Protein 7MQ5 (pdb70)

Organism: Pseudomonas aeruginosa (strain UCBPP-PA14) (NCBI:txid208963)

Secondary structure (DSSP, 8-state):
------EEEEEPPSS-S--HHHHHHHHHHHHH--EEEEEEE-SSS--HHHHHHHHHHHHHTT--EEEEEE-BSBHHHHHHHHHHHHT-SEEE-----S-TTSTTPPPHHHHHHHHH-SS-B-----S-STT-EEEEEE-TT--SHHHHHHHHHHHHHHHHHHHHTT-EEEEEEEE----HHHHHHHHHHHHHHHHHHHT--TTTEEEEES-HHHHHHHHHHHHT-SEEEEE--SS--GGG--S-HHHHHHHTT--SEEEEE--HHHHHHHHHHHT-

Radius of gyration: 19.01 Å; Cα contacts (8 Å, |Δi|>4): 536; chains: 1; bounding box: 52×40×49 Å

Sequence (276 aa):
NAQAIRSSILLVVIEPDQLEEGLALKKRAQLIAGVTQQSSHLHLLVCEKRRDHSAALNNDLAQELREEGYSVSTNQAWKDSLHQTIIAEQQAEGCGLIIKQHFPDNPLKKAIILTPDDWKLLRRFAPCPVLTKTARPWTGGKILAAVDVGNNDGEEHRSSLHAGIIISSHAYYDDIAGLAKATLHVISAHPSPLSETIEARYREACCRTFQAEYGFSDEEQLHIEEGPADVVLLIPRRTAQKLDAVVTVIIGTVARTGLSGALIGNTAEVVLDTLESDVLVLKPDDDIIAHLEELASK

B-factor: mean 21.7, std 12.25, range [7.87, 102.19]

Foldseek 3Di:
DLLPFQEEEQEAEDDDPDRVSVVVVCLVCVPSLRAYEYEYADDPDDCPVVQVVVQVVVVVVPHHYHYDYYYDDDDLLGSQLVCLVVVGQEYEDEADDPDPVQLQAGDPSVVVNLLQRLHKYKFQAPDQLAAAEEEEEAALQDCDPQRVVQSVSRVVVRVVSCVSRVYYYAYEHEAEDDVNVVVVVVSVVSVVVVCVVSVHDPVRYHYYYHDLLPRVQVVCVVRVGQEYEYEADSDADPPSNGRDDSNNSNSSRHSHMYIYHYTPVSSVVSSVVSVD

Structure (mmCIF, N/CA/C/O backbone):
data_7MQ5
#
_entry.id   7MQ5
#
_cell.length_a   43.069
_cell.length_b   67.866
_cell.length_c   48.527
_cell.angle_alpha   90.000
_cell.angle_beta   110.890
_cell.angle_gamma   90.000
#
_symmetry.space_group_name_H-M   'P 1 21 1'
#
loop_
_entity.id
_entity.type
_entity.pdbx_description
1 polymer 'Universal stress protein'
2 non-polymer 'CHLORIDE ION'
3 water water
#
loop_
_atom_site.group_PDB
_atom_site.id
_atom_site.type_symbol
_atom_site.label_atom_id
_atom_site.label_alt_id
_atom_site.label_comp_id
_atom_site.label_asym_id
_atom_site.label_entity_id
_atom_site.label_seq_id
_atom_site.pdbx_PDB_ins_code
_atom_site.Cartn_x
_atom_site.Cartn_y
_atom_site.Cartn_z
_atom_site.occupancy
_atom_site.B_iso_or_equiv
_atom_site.auth_seq_id
_atom_site.auth_comp_id
_atom_site.auth_asym_id
_atom_site.auth_atom_id
_atom_site.pdbx_PDB_model_num
ATOM 1 N N . ASN A 1 2 ? 16.220 6.695 47.944 1.00 37.56 -1 ASN A N 1
ATOM 2 C CA . ASN A 1 2 ? 17.004 7.620 47.057 1.00 32.79 -1 ASN A CA 1
ATOM 3 C C . ASN A 1 2 ? 17.453 6.848 45.806 1.00 27.53 -1 ASN A C 1
ATOM 4 O O . ASN A 1 2 ? 18.650 6.859 45.482 1.00 27.38 -1 ASN A O 1
ATOM 9 N N . ALA A 1 3 ? 16.490 6.269 45.088 1.00 23.57 0 ALA A N 1
ATOM 10 C CA . ALA A 1 3 ? 16.784 5.429 43.905 1.00 20.85 0 ALA A CA 1
ATOM 11 C C . ALA A 1 3 ? 17.495 6.204 42.795 1.00 19.35 0 ALA A C 1
ATOM 12 O O . ALA A 1 3 ? 18.364 5.650 42.130 1.00 20.80 0 ALA A O 1
ATOM 30 N N . GLN A 1 5 ? 19.401 9.009 43.143 1.00 20.80 2 GLN A N 1
ATOM 31 C CA . GLN A 1 5 ? 20.737 9.401 43.571 1.00 21.90 2 GLN A CA 1
ATOM 32 C C . GLN A 1 5 ? 21.702 8.216 43.405 1.00 20.59 2 GLN A C 1
ATOM 33 O O . GLN A 1 5 ? 22.896 8.455 43.125 1.00 23.92 2 GLN A O 1
ATOM 39 N N . ALA A 1 6 ? 21.192 6.988 43.524 1.00 18.87 3 ALA A N 1
ATOM 40 C CA . ALA A 1 6 ? 22.032 5.772 43.435 1.00 19.61 3 ALA A CA 1
ATOM 41 C C . ALA A 1 6 ? 22.417 5.461 41.981 1.00 18.57 3 ALA A C 1
ATOM 42 O O . ALA A 1 6 ? 23.296 4.600 41.784 1.00 20.07 3 ALA A O 1
ATOM 44 N N . ILE A 1 7 ? 21.787 6.114 40.997 1.00 15.64 4 ILE A N 1
ATOM 45 C CA . ILE A 1 7 ? 22.138 5.854 39.568 1.00 15.16 4 ILE A CA 1
ATOM 46 C C . ILE A 1 7 ? 23.380 6.683 39.252 1.00 15.22 4 ILE A C 1
ATOM 47 O O . ILE A 1 7 ? 23.278 7.924 39.236 1.00 17.74 4 ILE A O 1
ATOM 52 N N . ARG A 1 8 ? 24.503 6.015 39.018 1.00 15.00 5 ARG A N 1
ATOM 53 C CA . ARG A 1 8 ? 25.769 6.769 38.848 1.00 15.41 5 ARG A CA 1
ATOM 54 C C . ARG A 1 8 ? 26.094 7.060 37.380 1.00 13.57 5 ARG A C 1
ATOM 55 O O . ARG A 1 8 ? 26.991 7.864 37.162 1.00 13.81 5 ARG A O 1
ATOM 63 N N A SER A 1 9 ? 25.417 6.417 36.428 0.60 12.04 6 SER A N 1
ATOM 64 N N B SER A 1 9 ? 25.403 6.419 36.427 0.40 11.71 6 SER A N 1
ATOM 65 C CA A SER A 1 9 ? 25.611 6.826 35.017 0.60 11.82 6 SER A CA 1
ATOM 66 C CA B SER A 1 9 ? 25.626 6.710 34.987 0.40 11.18 6 SER A CA 1
ATOM 67 C C A SER A 1 9 ? 24.293 6.646 34.271 0.60 10.71 6 SER A C 1
ATOM 68 C C B SER A 1 9 ? 24.306 6.594 34.222 0.40 10.41 6 SER A C 1
ATOM 69 O O A SER A 1 9 ? 23.530 5.691 34.551 0.60 11.41 6 SER A O 1
ATOM 70 O O B SER A 1 9 ? 23.592 5.579 34.380 0.40 10.90 6 SER A O 1
ATOM 75 N N . ILE A 1 10 ? 24.037 7.594 33.386 1.00 9.56 7 ILE A N 1
ATOM 76 C CA . ILE A 1 10 ? 22.804 7.639 32.575 1.00 9.85 7 ILE A CA 1
ATOM 77 C C . ILE A 1 10 ? 23.175 7.590 31.104 1.00 9.73 7 ILE A C 1
ATOM 78 O O . ILE A 1 10 ? 24.041 8.382 30.665 1.00 10.51 7 ILE A O 1
ATOM 83 N N A LEU A 1 11 ? 22.567 6.656 30.384 0.70 8.64 8 LEU A N 1
ATOM 84 N N B LEU A 1 11 ? 22.529 6.691 30.360 0.30 9.22 8 LEU A N 1
ATOM 85 C CA A LEU A 1 11 ? 22.713 6.614 28.913 0.70 8.69 8 LEU A CA 1
ATOM 86 C CA B LEU A 1 11 ? 22.738 6.609 28.893 0.30 9.17 8 LEU A CA 1
ATOM 87 C C A LEU A 1 11 ? 21.677 7.567 28.309 0.70 8.33 8 LEU A C 1
ATOM 88 C C B LEU A 1 11 ? 21.690 7.493 28.213 0.30 8.55 8 LEU A C 1
ATOM 89 O O A LEU A 1 11 ? 20.464 7.389 28.563 0.70 8.96 8 LEU A O 1
ATOM 90 O O B LEU A 1 11 ? 20.483 7.172 28.289 0.30 8.73 8 LEU A O 1
ATOM 99 N N . VAL A 1 12 ? 22.149 8.557 27.557 1.00 8.42 9 VAL A N 1
ATOM 100 C CA . VAL A 1 12 ? 21.269 9.559 26.913 1.00 8.54 9 VAL A CA 1
ATOM 101 C C . VAL A 1 12 ? 21.284 9.298 25.413 1.00 8.76 9 VAL A C 1
ATOM 102 O O . VAL A 1 12 ? 22.351 9.433 24.788 1.00 9.66 9 VAL A O 1
ATOM 106 N N . VAL A 1 13 ? 20.145 8.907 24.861 1.00 8.82 10 VAL A N 1
ATOM 107 C CA . VAL A 1 13 ? 20.050 8.683 23.397 1.00 9.51 10 VAL A CA 1
ATOM 108 C C . VAL A 1 13 ? 19.854 10.044 22.730 1.00 10.59 10 VAL A C 1
ATOM 109 O O . VAL A 1 13 ? 18.840 10.706 22.990 1.00 13.07 10 VAL A O 1
ATOM 113 N N . ILE A 1 14 ? 20.816 10.422 21.899 1.00 10.96 11 ILE A N 1
ATOM 114 C CA . ILE A 1 14 ? 20.839 11.729 21.187 1.00 12.61 11 ILE A CA 1
ATOM 115 C C . ILE A 1 14 ? 20.395 11.513 19.742 1.00 13.46 11 ILE A C 1
ATOM 116 O O . ILE A 1 14 ? 21.000 10.687 19.052 1.00 13.95 11 ILE A O 1
ATOM 121 N N . GLU A 1 15 ? 19.381 12.253 19.304 1.00 16.13 12 GLU A N 1
ATOM 122 C CA . GLU A 1 15 ? 18.919 12.202 17.896 1.00 16.81 12 GLU A CA 1
ATOM 123 C C . GLU A 1 15 ? 19.683 13.247 17.097 1.00 18.30 12 GLU A C 1
ATOM 124 O O . GLU A 1 15 ? 19.895 14.367 17.561 1.00 18.65 12 GLU A O 1
ATOM 130 N N . PRO A 1 16 ? 20.147 12.915 15.879 1.00 17.02 13 PRO A N 1
ATOM 131 C CA . PRO A 1 16 ? 20.821 13.920 15.053 1.00 20.29 13 PRO A CA 1
ATOM 132 C C . PRO A 1 16 ? 19.945 14.908 14.256 1.00 21.34 13 PRO A C 1
ATOM 133 O O . PRO A 1 16 ? 20.439 16.003 13.948 1.00 24.10 13 PRO A O 1
ATOM 137 N N . ASP A 1 17 ? 18.675 14.572 13.983 1.00 19.28 14 ASP A N 1
ATOM 138 C CA . ASP A 1 17 ? 17.895 15.384 13.001 1.00 22.05 14 ASP A CA 1
ATOM 139 C C . ASP A 1 17 ? 16.546 15.892 13.537 1.00 22.86 14 ASP A C 1
ATOM 140 O O . ASP A 1 17 ? 15.781 16.452 12.739 1.00 26.90 14 ASP A O 1
ATOM 145 N N . GLN A 1 18 ? 16.261 15.749 14.827 1.00 20.31 15 GLN A N 1
ATOM 146 C CA . GLN A 1 18 ? 14.959 16.222 15.373 1.00 18.21 15 GLN A CA 1
ATOM 147 C C . GLN A 1 18 ? 15.123 17.659 15.896 1.00 19.88 15 GLN A C 1
ATOM 148 O O . GLN A 1 18 ? 16.260 18.068 16.171 1.00 24.52 15 GLN A O 1
ATOM 154 N N . LEU A 1 19 ? 14.019 18.390 16.066 1.00 19.15 16 LEU A N 1
ATOM 155 C CA . LEU A 1 19 ? 14.089 19.800 16.544 1.00 20.83 16 LEU A CA 1
ATOM 156 C C . LEU A 1 19 ? 13.926 19.909 18.058 1.00 23.60 16 LEU A C 1
ATOM 157 O O . LEU A 1 19 ? 13.980 21.046 18.582 1.00 31.07 16 LEU A O 1
ATOM 162 N N A GLU A 1 20 ? 13.651 18.784 18.718 0.50 20.61 17 GLU A N 1
ATOM 163 N N B GLU A 1 20 ? 13.693 18.784 18.732 0.50 23.11 17 GLU A N 1
ATOM 164 C CA A GLU A 1 20 ? 13.600 18.759 20.198 0.50 20.79 17 GLU A CA 1
ATOM 165 C CA B GLU A 1 20 ? 13.587 18.780 20.210 0.50 24.53 17 GLU A CA 1
ATOM 166 C C A GLU A 1 20 ? 14.751 17.881 20.687 0.50 19.38 17 GLU A C 1
ATOM 167 C C B GLU A 1 20 ? 14.642 17.815 20.750 0.50 22.74 17 GLU A C 1
ATOM 168 O O A GLU A 1 20 ? 15.237 17.031 19.905 0.50 19.50 17 GLU A O 1
ATOM 169 O O B GLU A 1 20 ? 14.929 16.795 20.075 0.50 24.18 17 GLU A O 1
ATOM 180 N N . GLY A 1 21 ? 15.217 18.161 21.898 1.00 18.43 18 GLY A N 1
ATOM 181 C CA . GLY A 1 21 ? 16.270 17.366 22.543 1.00 15.50 18 GLY A CA 1
ATOM 182 C C . GLY A 1 21 ? 15.865 17.104 23.971 1.00 14.08 18 GLY A C 1
ATOM 183 O O . GLY A 1 21 ? 16.629 17.453 24.873 1.00 14.02 18 GLY A O 1
ATOM 184 N N . LEU A 1 22 ? 14.705 16.482 24.170 1.00 12.80 19 LEU A N 1
ATOM 185 C CA . LEU A 1 22 ? 14.230 16.341 25.569 1.00 13.32 19 LEU A CA 1
ATOM 186 C C . LEU A 1 22 ? 15.049 15.293 26.319 1.00 11.42 19 LEU A C 1
ATOM 187 O O . LEU A 1 22 ? 15.097 15.403 27.545 1.00 12.07 19 LEU A O 1
ATOM 192 N N . ALA A 1 23 ? 15.619 14.286 25.647 1.00 11.01 20 ALA A N 1
ATOM 193 C CA . ALA A 1 23 ? 16.394 13.281 26.425 1.00 10.52 20 ALA A CA 1
ATOM 194 C C . ALA A 1 23 ? 17.530 13.975 27.184 1.00 10.53 20 ALA A C 1
ATOM 195 O O . ALA A 1 23 ? 17.699 13.746 28.395 1.00 10.62 20 ALA A O 1
ATOM 197 N N . LEU A 1 24 ? 18.276 14.830 26.496 1.00 11.16 21 LEU A N 1
ATOM 198 C CA . LEU A 1 24 ? 19.398 15.521 27.177 1.00 11.23 21 LEU A CA 1
ATOM 199 C C . LEU A 1 24 ? 18.868 16.524 28.208 1.00 11.04 21 LEU A C 1
ATOM 200 O O . LEU A 1 24 ? 19.511 16.697 29.243 1.00 11.94 21 LEU A O 1
ATOM 205 N N A LYS A 1 25 ? 17.738 17.183 27.934 0.60 11.54 22 LYS A N 1
ATOM 206 N N B LYS A 1 25 ? 17.722 17.158 27.923 0.40 11.55 22 LYS A N 1
ATOM 207 C CA A LYS A 1 25 ? 17.206 18.139 28.949 0.60 12.58 22 LYS A CA 1
ATOM 208 C CA B LYS A 1 25 ? 17.130 18.132 28.884 0.40 12.61 22 LYS A CA 1
ATOM 209 C C A LYS A 1 25 ? 16.871 17.383 30.243 0.60 11.32 22 LYS A C 1
ATOM 210 C C B LYS A 1 25 ? 16.825 17.416 30.207 0.40 11.58 22 LYS A C 1
ATOM 211 O O A LYS A 1 25 ? 17.233 17.868 31.336 0.60 12.09 22 LYS A O 1
ATOM 212 O O B LYS A 1 25 ? 17.161 17.966 31.273 0.40 12.79 22 LYS A O 1
ATOM 223 N N . ARG A 1 26 ? 16.181 16.247 30.147 1.00 10.99 23 ARG A N 1
ATOM 224 C CA . ARG A 1 26 ? 15.866 15.516 31.401 1.00 11.33 23 ARG A CA 1
ATOM 225 C C . ARG A 1 26 ? 17.173 15.053 32.065 1.00 10.57 23 ARG A C 1
ATOM 226 O O . ARG A 1 26 ? 17.268 15.114 33.299 1.00 11.27 23 ARG A O 1
ATOM 234 N N . ALA A 1 27 ? 18.143 14.587 31.267 1.00 10.27 24 ALA A N 1
ATOM 235 C CA . ALA A 1 27 ? 19.420 14.099 31.838 1.00 10.65 24 ALA A CA 1
ATOM 236 C C . ALA A 1 27 ? 20.130 15.230 32.591 1.00 11.14 24 ALA A C 1
ATOM 237 O O . ALA A 1 27 ? 20.677 14.980 33.680 1.00 12.53 24 ALA A O 1
ATOM 239 N N . GLN A 1 28 ? 20.122 16.441 32.021 1.00 11.35 25 GLN A N 1
ATOM 240 C CA . GLN A 1 28 ? 20.780 17.598 32.690 1.00 13.16 25 GLN A CA 1
ATOM 241 C C . GLN A 1 28 ? 20.058 17.923 34.002 1.00 12.99 25 GLN A C 1
ATOM 242 O O . GLN A 1 28 ? 20.721 18.259 34.989 1.00 14.17 25 GLN A O 1
ATOM 248 N N . LEU A 1 29 ? 18.732 17.834 34.009 1.00 12.62 26 LEU A N 1
ATOM 249 C CA . LEU A 1 29 ? 17.999 18.161 35.255 1.00 13.75 26 LEU A CA 1
ATOM 250 C C . LEU A 1 29 ? 18.369 17.143 36.333 1.00 12.88 26 LEU A C 1
ATOM 251 O O . LEU A 1 29 ? 18.719 17.545 37.453 1.00 14.50 26 LEU A O 1
ATOM 256 N N . ILE A 1 30 ? 18.315 15.860 35.981 1.00 11.79 27 ILE A N 1
ATOM 257 C CA . ILE A 1 30 ? 18.607 14.787 36.966 1.00 12.54 27 ILE A CA 1
ATOM 258 C C . ILE A 1 30 ? 20.058 14.907 37.447 1.00 12.39 27 ILE A C 1
ATOM 259 O O . ILE A 1 30 ? 20.284 14.976 38.664 1.00 13.68 27 ILE A O 1
ATOM 264 N N . ALA A 1 31 ? 21.006 14.947 36.507 1.00 12.25 28 ALA A N 1
ATOM 265 C CA . ALA A 1 31 ? 22.439 14.919 36.884 1.00 13.03 28 ALA A CA 1
ATOM 266 C C . ALA A 1 31 ? 22.856 16.225 37.570 1.00 13.83 28 ALA A C 1
ATOM 267 O O . ALA A 1 31 ? 23.852 16.208 38.313 1.00 15.86 28 ALA A O 1
ATOM 269 N N . GLY A 1 32 ? 22.114 17.310 37.342 1.00 14.30 29 GLY A N 1
ATOM 270 C CA . GLY A 1 32 ? 22.434 18.579 38.018 1.00 16.21 29 GLY A CA 1
ATOM 271 C C . GLY A 1 32 ? 22.277 18.441 39.522 1.00 17.57 29 GLY A C 1
ATOM 272 O O . GLY A 1 32 ? 22.964 19.174 40.261 1.00 20.85 29 GLY A O 1
ATOM 273 N N . VAL A 1 33 ? 21.416 17.513 39.947 1.00 16.54 30 VAL A N 1
ATOM 274 C CA . VAL A 1 33 ? 21.165 17.218 41.383 1.00 17.51 30 VAL A CA 1
ATOM 275 C C . VAL A 1 33 ? 21.959 15.984 41.827 1.00 16.93 30 VAL A C 1
ATOM 276 O O . VAL A 1 33 ? 22.633 16.064 42.865 1.00 21.23 30 VAL A O 1
ATOM 280 N N . THR A 1 34 ? 21.938 14.897 41.046 1.00 16.88 31 THR A N 1
ATOM 281 C CA . THR A 1 34 ? 22.559 13.628 41.507 1.00 17.81 31 THR A CA 1
ATOM 282 C C . THR A 1 34 ? 24.057 13.519 41.194 1.00 16.74 31 THR A C 1
ATOM 283 O O . THR A 1 34 ? 24.717 12.656 41.796 1.00 19.15 31 THR A O 1
ATOM 287 N N A GLN A 1 35 ? 24.582 14.424 40.357 0.60 15.68 32 GLN A N 1
ATOM 288 N N B GLN A 1 35 ? 24.547 14.293 40.225 0.40 16.01 32 GLN A N 1
ATOM 289 C CA A GLN A 1 35 ? 26.012 14.430 39.924 0.60 16.35 32 GLN A CA 1
ATOM 290 C CA B GLN A 1 35 ? 25.969 14.210 39.795 0.40 15.01 32 GLN A CA 1
ATOM 291 C C A GLN A 1 35 ? 26.355 13.115 39.209 0.60 15.88 32 GLN A C 1
ATOM 292 C C B GLN A 1 35 ? 26.178 12.934 38.958 0.40 13.88 32 GLN A C 1
ATOM 293 O O A GLN A 1 35 ? 27.538 12.738 39.173 0.60 18.52 32 GLN A O 1
ATOM 294 O O B GLN A 1 35 ? 27.346 12.591 38.711 0.40 13.93 32 GLN A O 1
ATOM 305 N N A SER A 1 36 ? 25.340 12.470 38.625 0.50 13.08 33 SER A N 1
ATOM 306 N N B SER A 1 36 ? 25.102 12.240 38.558 0.50 12.74 33 SER A N 1
ATOM 307 C CA A SER A 1 36 ? 25.516 11.238 37.812 0.50 11.68 33 SER A CA 1
ATOM 308 C CA B SER A 1 36 ? 25.263 11.067 37.661 0.50 12.60 33 SER A CA 1
ATOM 309 C C A SER A 1 36 ? 26.312 11.559 36.549 0.50 10.70 33 SER A C 1
ATOM 310 C C B SER A 1 36 ? 26.128 11.457 36.460 0.50 11.52 33 SER A C 1
ATOM 311 O O A SER A 1 36 ? 26.260 12.710 36.068 0.50 11.87 33 SER A O 1
ATOM 312 O O B SER A 1 36 ? 25.963 12.582 35.939 0.50 12.04 33 SER A O 1
ATOM 317 N N . HIS A 1 37 ? 27.003 10.551 36.039 1.00 10.76 34 HIS A N 1
ATOM 318 C CA . HIS A 1 37 ? 27.740 10.680 34.766 1.00 10.56 34 HIS A CA 1
ATOM 319 C C . HIS A 1 37 ? 26.728 10.587 33.622 1.00 10.55 34 HIS A C 1
ATOM 320 O O . HIS A 1 37 ? 25.745 9.834 33.745 1.00 11.77 34 HIS A O 1
ATOM 327 N N . LEU A 1 38 ? 26.951 11.360 32.565 1.00 9.14 35 LEU A N 1
ATOM 328 C CA . LEU A 1 38 ? 26.121 11.285 31.345 1.00 9.31 35 LEU A CA 1
ATOM 329 C C . LEU A 1 38 ? 26.937 10.672 30.210 1.00 9.45 35 LEU A C 1
ATOM 330 O O . LEU A 1 38 ? 28.007 11.227 29.869 1.00 10.46 35 LEU A O 1
ATOM 335 N N . HIS A 1 39 ? 26.443 9.578 29.631 1.00 9.03 36 HIS A N 1
ATOM 336 C CA . HIS A 1 39 ? 27.039 9.000 28.404 1.00 8.82 36 HIS A CA 1
ATOM 337 C C . HIS A 1 39 ? 26.092 9.293 27.245 1.00 9.13 36 HIS A C 1
ATOM 338 O O . HIS A 1 39 ? 24.958 8.782 27.233 1.00 9.62 36 HIS A O 1
ATOM 345 N N . LEU A 1 40 ? 26.544 10.118 26.309 1.00 8.95 37 LEU A N 1
ATOM 346 C CA . LEU A 1 40 ? 25.707 10.522 25.158 1.00 9.26 37 LEU A CA 1
ATOM 347 C C . LEU A 1 40 ? 25.965 9.572 23.991 1.00 9.56 37 LEU A C 1
ATOM 348 O O . LEU A 1 40 ? 27.130 9.433 23.571 1.00 11.47 37 LEU A O 1
ATOM 353 N N . LEU A 1 41 ? 24.901 9.003 23.447 1.00 9.10 38 LEU A N 1
ATOM 354 C CA . LEU A 1 41 ? 25.032 8.008 22.364 1.00 9.23 38 LEU A CA 1
ATOM 355 C C . LEU A 1 41 ? 24.245 8.456 21.139 1.00 9.42 38 LEU A C 1
ATOM 356 O O . LEU A 1 41 ? 23.043 8.747 21.265 1.00 10.31 38 LEU A O 1
ATOM 361 N N . VAL A 1 42 ? 24.910 8.457 19.985 1.00 10.00 39 VAL A N 1
ATOM 362 C CA . VAL A 1 42 ? 24.212 8.613 18.680 1.00 10.52 39 VAL A CA 1
ATOM 363 C C . VAL A 1 42 ? 24.245 7.240 18.002 1.00 10.53 39 VAL A C 1
ATOM 364 O O . VAL A 1 42 ? 25.339 6.689 17.845 1.00 11.30 39 VAL A O 1
ATOM 368 N N . CYS A 1 43 ? 23.079 6.737 17.616 1.00 10.84 40 CYS A N 1
ATOM 369 C CA . CYS A 1 43 ? 22.961 5.417 16.959 1.00 11.77 40 CYS A CA 1
ATOM 370 C C . CYS A 1 43 ? 22.849 5.628 15.450 1.00 11.72 40 CYS A C 1
ATOM 371 O O . CYS A 1 43 ? 21.740 5.891 14.960 1.00 13.74 40 CYS A O 1
ATOM 374 N N . GLU A 1 44 ? 23.978 5.538 14.751 1.00 12.11 41 GLU A N 1
ATOM 375 C CA . GLU A 1 44 ? 23.994 5.756 13.287 1.00 13.12 41 GLU A CA 1
ATOM 376 C C . GLU A 1 44 ? 25.320 5.254 12.735 1.00 13.37 41 GLU A C 1
ATOM 377 O O . GLU A 1 44 ? 26.340 5.362 13.438 1.00 13.94 41 GLU A O 1
ATOM 383 N N . LYS A 1 45 ? 25.292 4.757 11.505 1.00 14.84 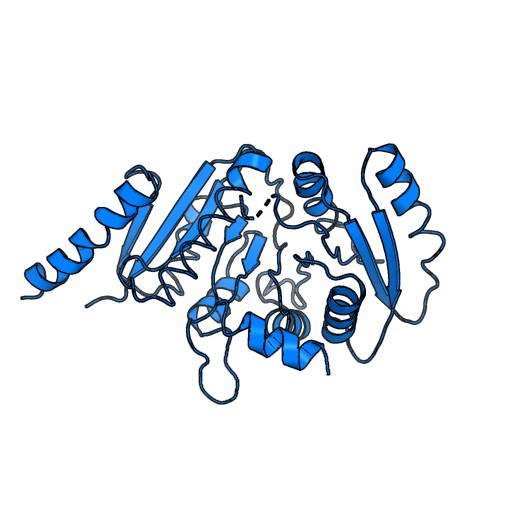42 LYS A N 1
ATOM 384 C CA . LYS A 1 45 ? 26.529 4.292 10.838 1.00 16.53 42 LYS A CA 1
ATOM 385 C C . LYS A 1 45 ? 27.075 5.353 9.874 1.00 17.27 42 LYS A C 1
ATOM 386 O O . LYS A 1 45 ? 28.296 5.574 9.876 1.00 19.17 42 LYS A O 1
ATOM 392 N N . ARG A 1 46 ? 26.205 6.025 9.114 1.00 15.37 43 ARG A N 1
ATOM 393 C CA . ARG A 1 46 ? 26.718 6.797 7.946 1.00 15.98 43 ARG A CA 1
ATOM 394 C C . ARG A 1 46 ? 27.490 8.074 8.304 1.00 16.87 43 ARG A C 1
ATOM 395 O O . ARG A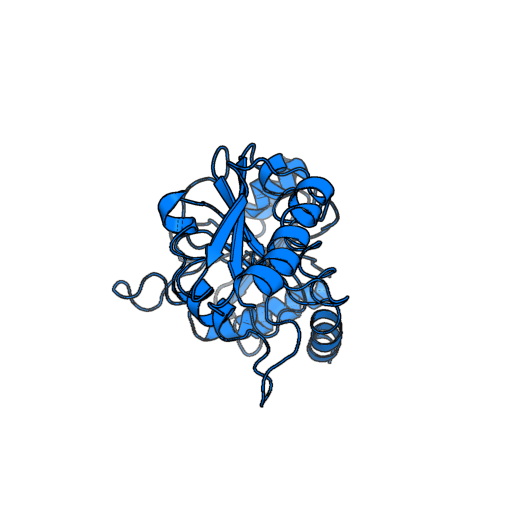 1 46 ? 28.683 8.177 7.924 1.00 18.87 43 ARG A O 1
ATOM 403 N N . ARG A 1 47 ? 26.831 9.061 8.897 1.00 15.76 44 ARG A N 1
ATOM 404 C CA . ARG A 1 47 ? 27.516 10.368 9.080 1.00 15.71 44 ARG A CA 1
ATOM 405 C C . ARG A 1 47 ? 28.476 10.329 10.273 1.00 16.00 44 ARG A C 1
ATOM 406 O O . ARG A 1 47 ? 28.191 9.642 11.254 1.00 19.96 44 ARG A O 1
ATOM 414 N N . ASP A 1 48 ? 29.579 11.060 10.170 1.00 16.36 45 ASP A N 1
ATOM 415 C CA . ASP A 1 48 ? 30.580 11.167 11.260 1.00 17.60 45 ASP A CA 1
ATOM 416 C C . ASP A 1 48 ? 30.112 12.285 12.199 1.00 16.55 45 ASP A C 1
ATOM 417 O O . ASP A 1 48 ? 30.261 13.457 11.844 1.00 17.33 45 ASP A O 1
ATOM 422 N N . HIS A 1 49 ? 29.545 11.918 13.347 1.00 14.76 46 HIS A N 1
ATOM 423 C CA . HIS A 1 49 ? 29.041 12.931 14.314 1.00 15.19 46 HIS A CA 1
ATOM 424 C C . HIS A 1 49 ? 30.094 13.251 15.385 1.00 14.58 46 HIS A C 1
ATOM 425 O O . HIS A 1 49 ? 29.737 13.944 16.342 1.00 15.15 46 HIS A O 1
ATOM 432 N N . SER A 1 50 ? 31.350 12.828 15.189 1.00 16.45 47 SER A N 1
ATOM 433 C CA . SER A 1 50 ? 32.401 12.972 16.231 1.00 17.58 47 SER A CA 1
ATOM 434 C C . SER A 1 50 ? 32.613 14.438 16.630 1.00 16.68 47 SER A C 1
ATOM 435 O O . SER A 1 50 ? 32.717 14.719 17.842 1.00 17.19 47 SER A O 1
ATOM 438 N N . ALA A 1 51 ? 32.728 15.342 15.661 1.00 17.22 48 ALA A N 1
ATOM 439 C CA . ALA A 1 51 ? 33.012 16.757 16.009 1.00 17.80 48 ALA A CA 1
ATOM 440 C C . ALA A 1 51 ? 31.844 17.353 16.806 1.00 16.31 48 ALA A C 1
ATOM 441 O O . ALA A 1 51 ? 32.092 18.061 17.801 1.00 17.83 48 ALA A O 1
ATOM 443 N N . ALA A 1 52 ? 30.611 17.089 16.366 1.00 17.05 49 ALA A N 1
ATOM 444 C CA . ALA A 1 52 ? 29.417 17.630 17.053 1.00 15.91 49 ALA A CA 1
ATOM 445 C C . ALA A 1 52 ? 29.308 17.034 18.460 1.00 14.23 49 ALA A C 1
ATOM 446 O O . ALA A 1 52 ? 28.928 17.760 19.390 1.00 15.68 49 ALA A O 1
ATOM 448 N N . LEU A 1 53 ? 29.611 15.745 18.613 1.00 14.52 50 LEU A N 1
ATOM 449 C CA . LEU A 1 53 ? 29.548 15.131 19.964 1.00 14.24 50 LEU A CA 1
ATOM 450 C C . LEU A 1 53 ? 30.617 15.749 20.866 1.00 14.11 50 LEU A C 1
ATOM 451 O O . LEU A 1 53 ? 30.334 15.984 22.041 1.00 14.18 50 LEU A O 1
ATOM 456 N N A ASN A 1 54 ? 31.816 15.975 20.325 0.70 14.59 51 ASN A N 1
ATOM 457 N N B ASN A 1 54 ? 31.818 15.987 20.325 0.30 14.79 51 ASN A N 1
ATOM 458 C CA A ASN A 1 54 ? 32.902 16.589 21.130 0.70 15.38 51 ASN A CA 1
ATOM 459 C CA B ASN A 1 54 ? 32.923 16.591 21.119 0.30 15.73 51 ASN A CA 1
ATOM 460 C C A ASN A 1 54 ? 32.470 17.988 21.587 0.70 15.32 51 ASN A C 1
ATOM 461 C C B ASN A 1 54 ? 32.531 18.005 21.563 0.30 15.63 51 ASN A C 1
ATOM 462 O O A ASN A 1 54 ? 32.657 18.308 22.766 0.70 16.33 51 ASN A O 1
ATOM 463 O O B ASN A 1 54 ? 32.844 18.365 22.710 0.30 16.05 51 ASN A O 1
ATOM 472 N N . ASP A 1 55 ? 31.891 18.778 20.680 1.00 15.93 52 ASP A N 1
ATOM 473 C CA . ASP A 1 55 ? 31.482 20.168 21.021 1.00 17.83 52 ASP A CA 1
ATOM 474 C C . ASP A 1 55 ? 30.414 20.121 22.122 1.00 16.69 52 ASP A C 1
ATOM 475 O O . ASP A 1 55 ? 30.509 20.894 23.088 1.00 18.05 52 ASP A O 1
ATOM 480 N N . LEU A 1 56 ? 29.442 19.226 21.978 1.00 15.78 53 LEU A N 1
ATOM 481 C CA . LEU A 1 56 ? 28.365 19.082 22.990 1.00 16.44 53 LEU A CA 1
ATOM 482 C C . LEU A 1 56 ? 28.957 18.646 24.345 1.00 15.09 53 LEU A C 1
ATOM 483 O O . LEU A 1 56 ? 28.607 19.245 25.377 1.00 15.22 53 LEU A O 1
ATOM 488 N N . ALA A 1 57 ? 29.849 17.659 24.349 1.00 13.35 54 ALA A N 1
ATOM 489 C CA . ALA A 1 57 ? 30.489 17.217 25.609 1.00 14.38 54 ALA A CA 1
ATOM 490 C C . ALA A 1 57 ? 31.265 18.378 26.253 1.00 14.04 54 ALA A C 1
ATOM 491 O O . ALA A 1 57 ? 31.167 18.538 27.475 1.00 14.48 54 ALA A O 1
ATOM 493 N N . GLN A 1 58 ? 31.998 19.164 25.452 1.00 14.15 55 GLN A N 1
ATOM 494 C CA . GLN A 1 58 ? 32.800 20.298 25.992 1.00 16.78 55 GLN A CA 1
ATOM 495 C C . GLN A 1 58 ? 31.873 21.296 26.691 1.00 16.59 55 GLN A C 1
ATOM 496 O O . GLN A 1 58 ? 32.210 21.752 27.793 1.00 17.67 55 GLN A O 1
ATOM 502 N N . GLU A 1 59 ? 30.738 21.610 26.067 1.00 16.46 56 GLU A N 1
ATOM 503 C CA . GLU A 1 59 ? 29.796 22.603 26.639 1.00 18.49 56 GLU A CA 1
ATOM 504 C C . GLU A 1 59 ? 29.247 22.077 27.970 1.00 16.59 56 GLU A C 1
ATOM 505 O O . GLU A 1 59 ? 29.159 22.848 28.933 1.00 18.41 56 GLU A O 1
ATOM 511 N N . LEU A 1 60 ? 28.905 20.791 28.023 1.00 14.91 57 LEU A N 1
ATOM 512 C CA . LEU A 1 60 ? 28.332 20.213 29.264 1.00 15.20 57 LEU A CA 1
ATOM 513 C C . LEU A 1 60 ? 29.410 20.143 30.354 1.00 14.25 57 LEU A C 1
ATOM 514 O O . LEU A 1 60 ? 29.087 20.396 31.513 1.00 15.07 57 LEU A O 1
ATOM 519 N N . ARG A 1 61 ? 30.653 19.811 29.997 1.00 14.57 58 ARG A N 1
ATOM 520 C CA . ARG A 1 61 ? 31.710 19.756 31.037 1.00 15.10 58 ARG A CA 1
ATOM 521 C C . ARG A 1 61 ? 31.928 21.159 31.623 1.00 16.10 58 ARG A C 1
ATOM 522 O O . ARG A 1 61 ? 32.202 21.263 32.834 1.00 17.90 58 ARG A O 1
ATOM 530 N N . GLU A 1 62 ? 31.833 22.202 30.790 1.00 17.16 59 GLU A N 1
ATOM 531 C CA . GLU A 1 62 ? 31.998 23.602 31.273 1.00 20.39 59 GLU A CA 1
ATOM 532 C C . GLU A 1 62 ? 30.869 23.936 32.260 1.00 21.04 59 GLU A C 1
ATOM 533 O O . GLU A 1 62 ? 31.089 24.787 33.135 1.00 25.38 59 GLU A O 1
ATOM 539 N N . GLU A 1 63 ? 29.714 23.279 32.122 1.00 20.62 60 GLU A N 1
ATOM 540 C CA . GLU A 1 63 ? 28.536 23.480 33.014 1.00 21.65 60 GLU A CA 1
ATOM 541 C C . GLU A 1 63 ? 28.668 22.613 34.280 1.00 22.12 60 GLU A C 1
ATOM 542 O O . GLU A 1 63 ? 27.755 22.681 35.122 1.00 23.45 60 GLU A O 1
ATOM 548 N N . GLY A 1 64 ? 29.723 21.791 34.392 1.00 19.04 61 GLY A N 1
ATOM 549 C CA . GLY A 1 64 ? 29.969 20.983 35.609 1.00 18.28 61 GLY A CA 1
ATOM 550 C C . GLY A 1 64 ? 29.583 19.514 35.497 1.00 16.03 61 GLY A C 1
ATOM 551 O O . GLY A 1 64 ? 29.718 18.794 36.507 1.00 18.36 61 GLY A O 1
ATOM 552 N N . TYR A 1 65 ? 29.145 19.057 34.327 1.00 13.84 62 TYR A N 1
ATOM 553 C CA . TYR A 1 65 ? 28.724 17.644 34.190 1.00 13.06 62 TYR A CA 1
ATOM 554 C C . TYR A 1 65 ? 29.926 16.757 33.864 1.00 11.82 62 TYR A C 1
ATOM 555 O O . TYR A 1 65 ? 30.885 17.205 33.217 1.00 13.93 62 TYR A O 1
ATOM 564 N N . SER A 1 66 ? 29.847 15.515 34.333 1.00 12.01 63 SER A N 1
ATOM 565 C CA . SER A 1 66 ? 30.769 14.427 33.932 1.00 11.02 63 SER A CA 1
ATOM 566 C C . SER A 1 66 ? 30.157 13.809 32.667 1.00 10.26 63 SER A C 1
ATOM 567 O O . SER A 1 66 ? 28.999 13.365 32.738 1.00 11.01 63 SER A O 1
ATOM 570 N N . VAL A 1 67 ? 30.886 13.828 31.549 1.00 10.23 64 VAL A N 1
ATOM 571 C CA . VAL A 1 67 ? 30.297 13.413 30.247 1.00 10.34 64 VAL A CA 1
ATOM 572 C C . VAL A 1 67 ? 31.269 12.566 29.431 1.00 9.93 64 VAL A C 1
ATOM 573 O O . VAL A 1 67 ? 32.464 12.875 29.379 1.00 11.01 64 VAL A O 1
ATOM 577 N N . SER A 1 68 ? 30.730 11.555 28.768 1.00 9.57 65 SER A N 1
ATOM 578 C CA . SER A 1 68 ? 31.442 10.774 27.727 1.00 9.92 65 SER A CA 1
ATOM 579 C C . SER A 1 68 ? 30.474 10.659 26.549 1.00 9.66 65 SER A C 1
ATOM 580 O O . SER A 1 68 ? 29.258 10.882 26.722 1.00 9.75 65 SER A O 1
ATOM 583 N N . THR A 1 69 ? 31.003 10.372 25.372 1.00 10.31 66 THR A N 1
ATOM 584 C CA . THR A 1 69 ? 30.158 10.295 24.161 1.00 10.73 66 THR A CA 1
ATOM 585 C C . THR A 1 69 ? 30.609 9.122 23.299 1.00 10.76 66 THR A C 1
ATOM 586 O O . THR A 1 69 ? 31.784 8.685 23.382 1.00 12.10 66 THR A O 1
ATOM 590 N N . ASN A 1 70 ? 29.697 8.672 22.460 1.00 10.60 67 ASN A N 1
ATOM 591 C CA . ASN A 1 70 ? 30.050 7.638 21.479 1.00 10.28 67 ASN A CA 1
ATOM 592 C C . ASN A 1 70 ? 29.011 7.610 20.363 1.00 10.55 67 ASN A C 1
ATOM 593 O O . ASN A 1 70 ? 27.857 7.971 20.583 1.00 11.13 67 ASN A O 1
ATOM 598 N N . GLN A 1 71 ? 29.465 7.186 19.199 1.00 11.13 68 GLN A N 1
ATOM 599 C CA . GLN A 1 71 ? 28.588 6.901 18.056 1.00 11.49 68 GLN A CA 1
ATOM 600 C C . GLN A 1 71 ? 28.757 5.411 17.769 1.00 11.62 68 GLN A C 1
ATOM 601 O O . GLN A 1 71 ? 29.902 4.948 17.712 1.00 13.61 68 GLN A O 1
ATOM 607 N N . ALA A 1 72 ? 27.654 4.691 17.620 1.00 11.44 69 ALA A N 1
ATOM 608 C CA . ALA A 1 72 ? 27.714 3.236 17.398 1.00 12.23 69 ALA A CA 1
ATOM 609 C C . ALA A 1 72 ? 26.534 2.790 16.546 1.00 12.27 69 ALA A C 1
ATOM 610 O O . ALA A 1 72 ? 25.544 3.532 16.399 1.00 12.73 69 ALA A O 1
ATOM 612 N N . TRP A 1 73 ? 26.659 1.591 16.002 1.00 12.94 70 TRP A N 1
ATOM 613 C CA . TRP A 1 73 ? 25.548 0.983 15.248 1.00 13.67 70 TRP A CA 1
ATOM 614 C C . TRP A 1 73 ? 25.795 -0.504 15.105 1.00 15.43 70 TRP A C 1
ATOM 615 O O . TRP A 1 73 ? 26.815 -0.878 14.497 1.00 17.67 70 TRP A O 1
ATOM 626 N N . LYS A 1 74 ? 24.907 -1.311 15.672 1.00 16.17 71 LYS A N 1
ATOM 627 C CA . LYS A 1 74 ? 24.977 -2.749 15.325 1.00 19.48 71 LYS A CA 1
ATOM 628 C C . LYS A 1 74 ? 23.559 -3.337 15.327 1.00 18.83 71 LYS A C 1
ATOM 629 O O . LYS A 1 74 ? 22.857 -3.263 16.349 1.00 19.50 71 LYS A O 1
ATOM 635 N N . ASP A 1 75 ? 23.142 -3.778 14.144 1.00 21.23 72 ASP A N 1
ATOM 636 C CA . ASP A 1 75 ? 21.899 -4.553 13.887 1.00 23.24 72 ASP A CA 1
ATOM 637 C C . ASP A 1 75 ? 20.647 -3.676 13.934 1.00 20.73 72 ASP A C 1
ATOM 638 O O . ASP A 1 75 ? 19.912 -3.646 12.929 1.00 26.53 72 ASP A O 1
ATOM 643 N N . SER A 1 76 ? 20.383 -3.027 15.063 1.00 19.05 73 SER A N 1
ATOM 644 C CA . SER A 1 76 ? 19.129 -2.250 15.188 1.00 17.43 73 SER A CA 1
ATOM 645 C C . SER A 1 76 ? 19.318 -1.131 16.204 1.00 15.26 73 SER A C 1
ATOM 646 O O . SER A 1 76 ? 20.314 -1.134 16.948 1.00 15.43 73 SER A O 1
ATOM 649 N N . LEU A 1 77 ? 18.353 -0.232 16.259 1.00 15.84 74 LEU A N 1
ATOM 650 C CA . LEU A 1 77 ? 18.417 0.900 17.202 1.00 15.30 74 LEU A CA 1
ATOM 651 C C . LEU A 1 77 ? 18.363 0.374 18.645 1.00 14.42 74 LEU A C 1
ATOM 652 O O . LEU A 1 77 ? 19.279 0.676 19.427 1.00 12.97 74 LEU A O 1
ATOM 657 N N . HIS A 1 78 ? 17.379 -0.458 18.974 1.00 14.07 75 HIS A N 1
ATOM 658 C CA . HIS A 1 78 ? 17.300 -0.909 20.387 1.00 13.79 75 HIS A CA 1
ATOM 659 C C . HIS A 1 78 ? 18.521 -1.763 20.762 1.00 12.84 75 HIS A C 1
ATOM 660 O O . HIS A 1 78 ? 18.972 -1.672 21.912 1.00 13.31 75 HIS A O 1
ATOM 667 N N . GLN A 1 79 ? 19.040 -2.569 19.841 1.00 13.71 76 GLN A N 1
ATOM 668 C CA . GLN A 1 79 ? 20.221 -3.399 20.194 1.00 13.47 76 GLN A CA 1
ATOM 669 C C . GLN A 1 79 ? 21.450 -2.510 20.404 1.00 12.59 76 GLN A C 1
ATOM 670 O O . GLN A 1 79 ? 22.264 -2.813 21.301 1.00 12.84 76 GLN A O 1
ATOM 676 N N . THR A 1 80 ? 21.578 -1.445 19.614 1.00 12.15 77 THR A N 1
ATOM 677 C CA . THR A 1 80 ? 22.729 -0.520 19.770 1.00 11.75 77 THR A CA 1
ATOM 678 C C . THR A 1 80 ? 22.652 0.152 21.148 1.00 10.53 77 THR A C 1
ATOM 679 O O . THR A 1 80 ? 23.672 0.234 21.863 1.00 11.39 77 THR A O 1
ATOM 683 N N . ILE A 1 81 ? 21.453 0.585 21.520 1.00 11.03 78 ILE A N 1
ATOM 684 C CA . ILE A 1 81 ? 21.253 1.236 22.842 1.00 10.96 78 ILE A CA 1
ATOM 685 C C . ILE A 1 81 ? 21.576 0.254 23.975 1.00 10.99 78 ILE A C 1
ATOM 686 O O . ILE A 1 81 ? 22.312 0.631 24.906 1.00 10.78 78 ILE A O 1
ATOM 691 N N . ILE A 1 82 ? 21.022 -0.960 23.930 1.00 11.34 79 ILE A N 1
ATOM 692 C CA . ILE A 1 82 ? 21.287 -1.918 25.043 1.00 11.93 79 ILE A CA 1
ATOM 693 C C . ILE A 1 82 ? 22.775 -2.302 25.064 1.00 11.93 79 ILE A C 1
ATOM 694 O O . ILE A 1 82 ? 23.343 -2.384 26.168 1.00 12.55 79 ILE A O 1
ATOM 699 N N . ALA A 1 83 ? 23.407 -2.485 23.903 1.00 11.96 80 ALA A N 1
ATOM 700 C CA . ALA A 1 83 ? 24.850 -2.822 23.918 1.00 12.98 80 ALA A CA 1
ATOM 701 C C . ALA A 1 83 ? 25.636 -1.684 24.582 1.00 12.04 80 ALA A C 1
ATOM 702 O O . ALA A 1 83 ? 26.621 -1.964 25.298 1.00 12.97 80 ALA A O 1
ATOM 704 N N . GLU A 1 84 ? 25.241 -0.438 24.334 1.00 11.80 81 GLU A N 1
ATOM 705 C CA . GLU A 1 84 ? 25.970 0.702 24.945 1.00 11.31 81 GLU A CA 1
ATOM 706 C C . GLU A 1 84 ? 25.725 0.728 26.459 1.00 10.97 81 GLU A C 1
ATOM 707 O O . GLU A 1 84 ? 26.660 1.024 27.227 1.00 12.15 81 GLU A O 1
ATOM 713 N N . GLN A 1 85 ? 24.493 0.471 26.883 1.00 10.98 82 GLN A N 1
ATOM 714 C CA . GLN A 1 85 ? 24.174 0.398 28.330 1.00 11.24 82 GLN A CA 1
ATOM 715 C C . GLN A 1 85 ? 25.057 -0.668 28.993 1.00 11.61 82 GLN A C 1
ATOM 716 O O . GLN A 1 85 ? 25.555 -0.434 30.115 1.00 12.88 82 GLN A O 1
ATOM 722 N N . GLN A 1 86 ? 25.242 -1.800 28.320 1.00 12.42 83 GLN A N 1
ATOM 723 C CA . GLN A 1 86 ? 26.076 -2.890 28.880 1.00 13.98 83 GLN A CA 1
ATOM 724 C C . GLN A 1 86 ? 27.547 -2.460 28.957 1.00 14.64 83 GLN A C 1
ATOM 725 O O . GLN A 1 86 ? 28.188 -2.688 30.003 1.00 17.01 83 GLN A O 1
ATOM 731 N N . ALA A 1 87 ? 28.058 -1.859 27.887 1.00 13.47 84 ALA A N 1
ATOM 732 C CA . ALA A 1 87 ? 29.482 -1.456 27.830 1.00 14.26 84 ALA A CA 1
ATOM 733 C C . ALA A 1 87 ? 29.801 -0.402 28.892 1.00 14.25 84 ALA A C 1
ATOM 734 O O . ALA A 1 87 ? 30.875 -0.474 29.517 1.00 16.99 84 ALA A O 1
ATOM 736 N N . GLU A 1 88 ? 28.889 0.543 29.105 1.00 13.21 85 GLU A N 1
ATOM 737 C CA . GLU A 1 88 ? 29.144 1.696 30.003 1.00 13.50 85 GLU A CA 1
ATOM 738 C C . GLU A 1 88 ? 28.592 1.452 31.413 1.00 14.14 85 GLU A C 1
ATOM 739 O O . GLU A 1 88 ? 28.911 2.254 32.306 1.00 17.57 85 GLU A O 1
ATOM 745 N N . GLY A 1 89 ? 27.838 0.375 31.620 1.00 13.90 86 GLY A N 1
ATOM 746 C CA . GLY A 1 89 ? 27.300 0.082 32.964 1.00 14.80 86 GLY A CA 1
ATOM 747 C C . GLY A 1 89 ? 26.256 1.086 33.422 1.00 13.64 86 GLY A C 1
ATOM 748 O O . GLY A 1 89 ? 26.122 1.291 34.625 1.00 16.92 86 GLY A O 1
ATOM 749 N N . CYS A 1 90 ? 25.482 1.651 32.506 1.00 12.63 87 CYS A N 1
ATOM 750 C CA . CYS A 1 90 ? 24.499 2.690 32.898 1.00 12.51 87 CYS A CA 1
ATOM 751 C C . CYS A 1 90 ? 23.311 2.082 33.652 1.00 12.18 87 CYS A C 1
ATOM 752 O O . CYS A 1 90 ? 22.905 0.946 33.340 1.00 13.84 87 CYS A O 1
ATOM 755 N N . GLY A 1 91 ? 22.783 2.841 34.611 1.00 11.34 88 GLY A N 1
ATOM 756 C CA . GLY A 1 91 ? 21.638 2.429 35.445 1.00 12.08 88 GLY A CA 1
ATOM 757 C C . GLY A 1 91 ? 20.315 3.020 34.999 1.00 11.24 88 GLY A C 1
ATOM 758 O O . GLY A 1 91 ? 19.292 2.744 35.629 1.00 11.98 88 GLY A O 1
ATOM 759 N N . LEU A 1 92 ? 20.321 3.819 33.940 1.00 9.42 89 LEU A N 1
ATOM 760 C CA . LEU A 1 92 ? 19.096 4.438 33.391 1.00 8.99 89 LEU A CA 1
ATOM 761 C C . LEU A 1 92 ? 19.369 4.715 31.920 1.00 8.50 89 LEU A C 1
ATOM 762 O O . LEU A 1 92 ? 20.479 5.134 31.587 1.00 10.11 89 LEU A O 1
ATOM 767 N N . ILE A 1 93 ? 18.373 4.469 31.085 1.00 8.28 90 ILE A N 1
ATOM 768 C CA . ILE A 1 93 ? 18.382 4.889 29.661 1.00 8.39 90 ILE A CA 1
ATOM 769 C C . ILE A 1 93 ? 17.313 5.968 29.506 1.00 8.38 90 ILE A C 1
ATOM 770 O O . ILE A 1 93 ? 16.179 5.731 29.947 1.00 9.11 90 ILE A O 1
ATOM 775 N N . ILE A 1 94 ? 17.666 7.091 28.893 1.00 8.26 91 ILE A N 1
ATOM 776 C CA . ILE A 1 94 ? 16.685 8.158 28.578 1.00 8.30 91 ILE A CA 1
ATOM 777 C C . ILE A 1 94 ? 16.595 8.256 27.057 1.00 8.51 91 ILE A C 1
ATOM 778 O O . ILE A 1 94 ? 17.629 8.457 26.381 1.00 9.46 91 ILE A O 1
ATOM 783 N N . LYS A 1 95 ? 15.373 8.111 26.541 1.00 8.93 92 LYS A N 1
ATOM 784 C CA . 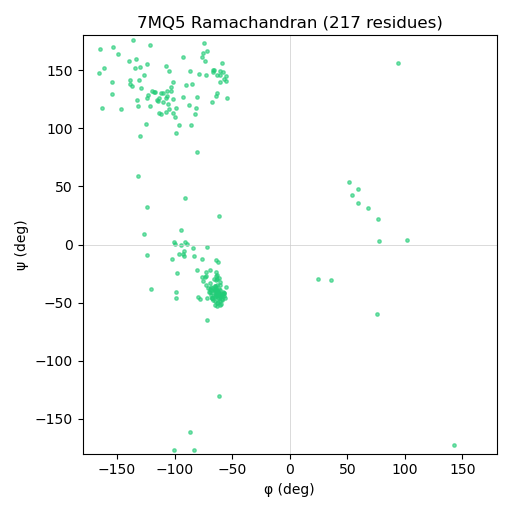LYS A 1 95 ? 15.146 8.230 25.089 1.00 9.94 92 LYS A CA 1
ATOM 785 C C . LYS A 1 95 ? 13.852 9.005 24.849 1.00 10.11 92 LYS A C 1
ATOM 786 O O . LYS A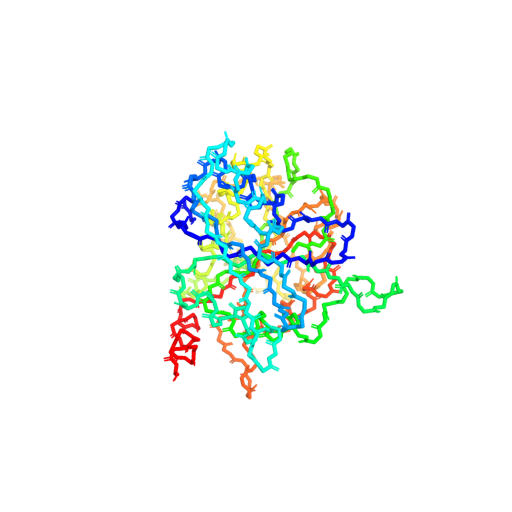 1 95 ? 12.841 8.738 25.529 1.00 11.20 92 LYS A O 1
ATOM 792 N N . GLN A 1 96 ? 13.879 9.904 23.879 1.00 10.81 93 GLN A N 1
ATOM 793 C CA . GLN A 1 96 ? 12.657 10.644 23.520 1.00 10.95 93 GLN A CA 1
ATOM 794 C C . GLN A 1 96 ? 11.820 9.830 22.534 1.00 11.49 93 GLN A C 1
ATOM 795 O O . GLN A 1 96 ? 12.359 9.224 21.589 1.00 12.60 93 GLN A O 1
ATOM 801 N N . HIS A 1 97 ? 10.518 9.852 22.764 1.00 11.19 94 HIS A N 1
ATOM 802 C CA . HIS A 1 97 ? 9.525 9.213 21.879 1.00 12.42 94 HIS A CA 1
ATOM 803 C C . HIS A 1 97 ? 9.232 10.110 20.681 1.00 13.42 94 HIS A C 1
ATOM 804 O O . HIS A 1 97 ? 8.918 11.298 20.886 1.00 14.35 94 HIS A O 1
ATOM 811 N N . PHE A 1 98 ? 9.363 9.541 19.483 1.00 15.39 95 PHE A N 1
ATOM 812 C CA . PHE A 1 98 ? 8.996 10.215 18.210 1.00 16.96 95 PHE A CA 1
ATOM 813 C C . PHE A 1 98 ? 8.005 9.300 17.495 1.00 18.79 95 PHE A C 1
ATOM 814 O O . PHE A 1 98 ? 8.387 8.245 17.000 1.00 22.27 95 PHE A O 1
ATOM 822 N N . PRO A 1 99 ? 6.692 9.619 17.505 1.00 19.86 96 PRO A N 1
ATOM 823 C CA . PRO A 1 99 ? 5.691 8.750 16.885 1.00 21.23 96 PRO A CA 1
ATOM 824 C C . PRO A 1 99 ? 5.815 8.651 15.360 1.00 22.70 96 PRO A C 1
ATOM 825 O O . PRO A 1 99 ? 6.219 9.619 14.729 1.00 25.49 96 PRO A O 1
ATOM 829 N N . ASP A 1 100 ? 5.441 7.487 14.817 1.00 25.93 97 ASP A N 1
ATOM 830 C CA . ASP A 1 100 ? 5.479 7.236 13.350 1.00 29.10 97 ASP A CA 1
ATOM 831 C C . ASP A 1 100 ? 4.317 7.953 12.654 1.00 30.50 97 ASP A C 1
ATOM 832 O O . ASP A 1 100 ? 4.502 8.366 11.495 1.00 33.17 97 ASP A O 1
ATOM 837 N N . ASN A 1 101 ? 3.176 8.097 13.338 1.00 29.16 98 ASN A N 1
ATOM 838 C CA . ASN A 1 101 ? 1.956 8.694 12.730 1.00 32.06 98 ASN A CA 1
ATOM 839 C C . ASN A 1 101 ? 1.517 9.914 13.534 1.00 30.22 98 ASN A C 1
ATOM 840 O O . ASN A 1 101 ? 1.183 9.788 14.709 1.00 28.81 98 ASN A O 1
ATOM 845 N N . PRO A 1 102 ? 1.471 11.124 12.928 1.00 33.74 99 PRO A N 1
ATOM 846 C CA . PRO A 1 102 ? 1.035 12.320 13.650 1.00 37.74 99 PRO A CA 1
ATOM 847 C C . PRO A 1 102 ? -0.432 12.256 14.113 1.00 36.31 99 PRO A C 1
ATOM 848 O O . PRO A 1 102 ? -0.803 13.082 14.925 1.00 42.03 99 PRO A O 1
ATOM 852 N N . LEU A 1 103 ? -1.219 11.300 13.595 1.00 34.86 100 LEU A N 1
ATOM 853 C CA . LEU A 1 103 ? -2.645 11.147 14.010 1.00 34.53 100 LEU A CA 1
ATOM 854 C C . LEU A 1 103 ? -2.747 10.140 15.164 1.00 34.82 100 LEU A C 1
ATOM 855 O O . LEU A 1 103 ? -3.856 10.002 15.716 1.00 38.47 100 LEU A O 1
ATOM 860 N N . LYS A 1 104 ? -1.637 9.464 15.490 1.00 30.10 101 LYS A N 1
ATOM 861 C CA . LYS A 1 104 ? -1.553 8.480 16.605 1.00 27.73 101 LYS A CA 1
ATOM 862 C C . LYS A 1 104 ? -0.294 8.845 17.406 1.00 23.74 101 LYS A C 1
ATOM 863 O O . LYS A 1 104 ? 0.595 7.985 17.569 1.00 24.32 101 LYS A O 1
ATOM 869 N N . LYS A 1 105 ? -0.261 10.080 17.916 1.00 23.90 102 LYS A N 1
ATOM 870 C CA . LYS A 1 105 ? 0.950 10.674 18.544 1.00 22.63 102 LYS A CA 1
ATOM 871 C C . LYS A 1 105 ? 1.406 9.951 19.817 1.00 18.36 102 LYS A C 1
ATOM 872 O O . LYS A 1 105 ? 2.588 10.100 20.125 1.00 20.68 102 LYS A O 1
ATOM 878 N N . ALA A 1 106 ? 0.538 9.221 20.531 1.00 18.05 103 ALA A N 1
ATOM 879 C CA . ALA A 1 106 ? 0.963 8.599 21.814 1.00 17.69 103 ALA A CA 1
ATOM 880 C C . ALA A 1 106 ? 1.507 7.170 21.641 1.00 16.14 103 ALA A C 1
ATOM 881 O O . ALA A 1 106 ? 2.139 6.671 22.573 1.00 15.26 103 ALA A O 1
ATOM 883 N N A ILE A 1 107 ? 1.335 6.582 20.455 0.70 17.04 104 ILE A N 1
ATOM 884 N N B ILE A 1 107 ? 1.250 6.523 20.502 0.30 16.25 104 ILE A N 1
ATOM 885 C CA A ILE A 1 107 ? 1.748 5.171 20.188 0.70 17.87 104 ILE A CA 1
ATOM 886 C CA B ILE A 1 107 ? 1.702 5.107 20.345 0.30 15.64 104 ILE A CA 1
ATOM 887 C C A ILE A 1 107 ? 3.275 5.058 20.091 0.70 15.67 104 ILE A C 1
ATOM 888 C C B ILE A 1 107 ? 3.220 5.057 20.138 0.30 15.02 104 ILE A C 1
ATOM 889 O O A ILE A 1 107 ? 3.872 5.740 19.227 0.70 16.26 104 ILE A O 1
ATOM 890 O O B ILE A 1 107 ? 3.738 5.789 19.268 0.30 16.26 104 ILE A O 1
ATOM 899 N N . LEU A 1 108 ? 3.885 4.186 20.899 1.00 15.65 105 LEU A N 1
ATOM 900 C CA . LEU A 1 108 ? 5.354 3.988 20.809 1.00 15.55 105 LEU A CA 1
ATOM 901 C C . LEU A 1 108 ? 5.675 3.211 19.527 1.00 17.13 105 LEU A C 1
ATOM 902 O O . LEU A 1 108 ? 4.845 2.403 19.064 1.00 18.23 105 LEU A O 1
ATOM 907 N N . THR A 1 109 ? 6.871 3.422 18.996 1.00 16.19 106 THR A N 1
ATOM 908 C CA . THR A 1 109 ? 7.278 2.681 17.781 1.00 16.95 106 THR A CA 1
ATOM 909 C C . THR A 1 109 ? 7.596 1.230 18.125 1.00 15.54 106 THR A C 1
ATOM 910 O O . THR A 1 109 ? 7.897 0.892 19.267 1.00 14.97 106 THR A O 1
ATOM 914 N N . PRO A 1 110 ? 7.549 0.312 17.140 1.00 16.49 107 PRO A N 1
ATOM 915 C CA . PRO A 1 110 ? 7.939 -1.070 17.397 1.00 17.13 107 PRO A CA 1
ATOM 916 C C . PRO A 1 110 ? 9.361 -1.171 17.977 1.00 15.78 107 PRO A C 1
ATOM 917 O O . PRO A 1 110 ? 9.582 -1.995 18.837 1.00 16.19 107 PRO A O 1
ATOM 921 N N . ASP A 1 111 ? 10.284 -0.317 17.533 1.00 15.53 108 ASP A N 1
ATOM 922 C CA . ASP A 1 111 ? 11.668 -0.420 18.068 1.00 16.12 108 ASP A CA 1
ATOM 923 C C . ASP A 1 111 ? 11.682 0.063 19.529 1.00 14.63 108 ASP A C 1
ATOM 924 O O . ASP A 1 111 ? 12.414 -0.525 20.338 1.00 15.30 108 ASP A O 1
ATOM 929 N N . ASP A 1 112 ? 10.902 1.101 19.853 1.00 13.63 109 ASP A N 1
ATOM 930 C CA . ASP A 1 112 ? 10.769 1.575 21.259 1.00 14.82 109 ASP A CA 1
ATOM 931 C C . ASP A 1 112 ? 10.279 0.412 22.133 1.00 12.95 109 ASP A C 1
ATOM 932 O O . ASP A 1 112 ? 10.758 0.241 23.266 1.00 12.91 109 ASP A O 1
ATOM 937 N N . TRP A 1 113 ? 9.327 -0.361 21.621 1.00 12.23 110 TRP A N 1
ATOM 938 C CA . TRP A 1 113 ? 8.792 -1.504 22.398 1.00 12.71 110 TRP A CA 1
ATOM 939 C C . TRP A 1 113 ? 9.882 -2.555 22.629 1.00 12.39 110 TRP A C 1
ATOM 940 O O . TRP A 1 113 ? 9.926 -3.121 23.733 1.00 13.31 110 TRP A O 1
ATOM 951 N N . LYS A 1 114 ? 10.741 -2.807 21.644 1.00 13.15 111 LYS A N 1
ATOM 952 C CA . LYS A 1 114 ? 11.818 -3.810 21.840 1.00 13.41 111 LYS A CA 1
ATOM 953 C C . LYS A 1 114 ? 12.813 -3.277 22.879 1.00 12.81 111 LYS A C 1
ATOM 954 O O . LYS A 1 114 ? 13.297 -4.067 23.694 1.00 13.23 111 LYS A O 1
ATOM 960 N N . LEU A 1 115 ? 13.080 -1.974 22.859 1.00 12.08 112 LEU A N 1
ATOM 961 C CA . LEU A 1 115 ? 13.976 -1.386 23.883 1.00 11.68 112 LEU A CA 1
ATOM 962 C C . LEU A 1 115 ? 13.358 -1.608 25.269 1.00 11.42 112 LEU A C 1
ATOM 963 O O . LEU A 1 115 ? 14.066 -2.032 26.201 1.00 12.11 112 LEU A O 1
ATOM 968 N N . LEU A 1 116 ? 12.078 -1.285 25.415 1.00 11.33 113 LEU A N 1
ATOM 969 C CA . LEU A 1 116 ? 11.439 -1.438 26.747 1.00 11.31 113 LEU A CA 1
ATOM 970 C C . LEU A 1 116 ? 11.382 -2.900 27.188 1.00 11.73 113 LEU A C 1
ATOM 971 O O . LEU A 1 116 ? 11.509 -3.171 28.382 1.00 12.71 113 LEU A O 1
ATOM 976 N N A ARG A 1 117 ? 11.176 -3.813 26.246 0.60 11.64 114 ARG A N 1
ATOM 977 N N B ARG A 1 117 ? 11.197 -3.823 26.247 0.40 11.56 114 ARG A N 1
ATOM 978 C CA A ARG A 1 117 ? 11.090 -5.253 26.574 0.60 12.68 114 ARG A CA 1
ATOM 979 C CA B ARG A 1 117 ? 11.062 -5.251 26.620 0.40 12.69 114 ARG A CA 1
ATOM 980 C C A ARG A 1 117 ? 12.433 -5.761 27.106 0.60 12.91 114 ARG A C 1
ATOM 981 C C B ARG A 1 117 ? 12.413 -5.850 27.031 0.40 13.16 114 ARG A C 1
ATOM 982 O O A ARG A 1 117 ? 12.459 -6.358 28.200 0.60 13.87 114 ARG A O 1
ATOM 983 O O B ARG A 1 117 ? 12.414 -6.722 27.922 0.40 14.46 114 ARG A O 1
ATOM 998 N N . PHE A 1 118 ? 13.519 -5.427 26.408 1.00 12.39 115 PHE A N 1
ATOM 999 C CA . PHE A 1 118 ? 14.829 -6.071 26.701 1.00 13.65 115 PHE A CA 1
ATOM 1000 C C . PHE A 1 118 ? 15.765 -5.252 27.581 1.00 11.91 115 PHE A C 1
ATOM 1001 O O . PHE A 1 118 ? 16.760 -5.835 28.026 1.00 12.84 115 PHE A O 1
ATOM 1009 N N . ALA A 1 119 ? 15.482 -3.978 27.830 1.00 11.33 116 ALA A N 1
ATOM 1010 C CA . ALA A 1 119 ? 16.454 -3.193 28.624 1.00 11.25 116 ALA A CA 1
ATOM 1011 C C . ALA A 1 119 ? 16.570 -3.759 30.032 1.00 10.66 116 ALA A C 1
ATOM 1012 O O . ALA A 1 119 ? 15.568 -3.862 30.739 1.00 11.85 116 ALA A O 1
ATOM 1014 N N . PRO A 1 120 ? 17.799 -4.056 30.507 1.00 11.63 117 PRO A N 1
ATOM 1015 C CA . PRO A 1 120 ? 17.971 -4.602 31.854 1.00 12.32 117 PRO A CA 1
ATOM 1016 C C . PRO A 1 120 ? 18.183 -3.518 32.916 1.00 12.17 117 PRO A C 1
ATOM 1017 O O . PRO A 1 120 ? 18.975 -3.676 33.830 1.00 14.84 117 PRO A O 1
ATOM 1021 N N . CYS A 1 121 ? 17.440 -2.432 32.774 1.00 11.42 118 CYS A N 1
ATOM 1022 C CA . CYS A 1 121 ? 17.531 -1.286 33.693 1.00 10.97 118 CYS A CA 1
ATOM 1023 C C . CYS A 1 121 ? 16.306 -0.416 33.479 1.00 10.48 118 CYS A C 1
ATOM 1024 O O . CYS A 1 121 ? 15.577 -0.600 32.497 1.00 11.06 118 CYS A O 1
ATOM 1027 N N . PRO A 1 122 ? 16.060 0.562 34.377 1.00 9.99 119 PRO A N 1
ATOM 1028 C CA . PRO A 1 122 ? 15.001 1.543 34.173 1.00 9.66 119 PRO A CA 1
ATOM 1029 C C . PRO A 1 122 ? 15.159 2.283 32.835 1.00 8.47 119 PRO A C 1
ATOM 1030 O O . PRO A 1 122 ? 16.275 2.590 32.416 1.00 9.03 119 PRO A O 1
ATOM 1034 N N . VAL A 1 123 ? 14.033 2.521 32.177 1.00 8.37 120 VAL A N 1
ATOM 1035 C CA . VAL A 1 123 ? 14.008 3.313 30.924 1.00 8.28 120 VAL A CA 1
ATOM 1036 C C . VAL A 1 123 ? 13.042 4.477 31.108 1.00 7.87 120 VAL A C 1
ATOM 1037 O O . VAL A 1 123 ? 11.879 4.243 31.482 1.00 8.86 120 VAL A O 1
ATOM 1041 N N . LEU A 1 124 ? 13.528 5.687 30.859 1.00 7.97 121 LEU A N 1
ATOM 1042 C CA . LEU A 1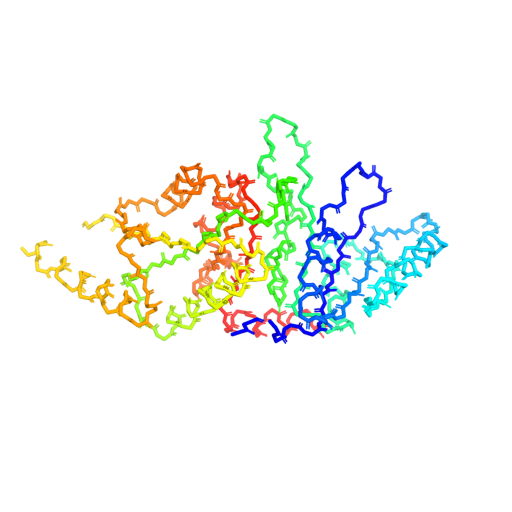 124 ? 12.686 6.896 30.836 1.00 8.34 121 LEU A CA 1
ATOM 1043 C C . LEU A 1 124 ? 12.407 7.237 29.377 1.00 8.08 121 LEU A C 1
ATOM 1044 O O . LEU A 1 124 ? 13.327 7.592 28.636 1.00 9.59 121 LEU A O 1
ATOM 1062 N N . THR A 1 126 ? 10.700 9.834 27.157 1.00 9.88 123 THR A N 1
ATOM 1063 C CA . THR A 1 126 ? 10.155 11.182 27.269 1.00 10.96 123 THR A CA 1
ATOM 1064 C C . THR A 1 126 ? 9.076 11.366 26.200 1.00 11.72 123 THR A C 1
ATOM 1065 O O . THR A 1 126 ? 9.331 11.057 25.029 1.00 13.52 123 THR A O 1
ATOM 1069 N N . LYS A 1 127 ? 7.897 11.842 26.608 1.00 10.97 124 LYS A N 1
ATOM 1070 C CA . LYS A 1 127 ? 6.765 11.987 25.661 1.00 12.00 124 LYS A CA 1
ATOM 1071 C C . LYS A 1 127 ? 6.218 13.413 25.620 1.00 13.37 124 LYS A C 1
ATOM 1072 O O . LYS A 1 127 ? 5.356 13.672 24.764 1.00 16.76 124 LYS A O 1
ATOM 1078 N N . THR A 1 128 ? 6.661 14.288 26.515 1.00 12.90 125 THR A N 1
ATOM 1079 C CA . THR A 1 128 ? 6.151 15.679 26.542 1.00 13.92 125 THR A CA 1
ATOM 1080 C C . THR A 1 128 ? 7.340 16.634 26.567 1.00 13.65 125 THR A C 1
ATOM 1081 O O . THR A 1 128 ? 8.404 16.246 27.059 1.00 14.99 125 THR A O 1
ATOM 1085 N N . ALA A 1 129 ? 7.149 17.839 26.042 1.00 15.60 126 ALA A N 1
ATOM 1086 C CA . ALA A 1 129 ? 8.207 18.872 26.094 1.00 18.19 126 ALA A CA 1
ATOM 1087 C C . ALA A 1 129 ? 8.040 19.727 27.349 1.00 18.32 126 ALA A C 1
ATOM 1088 O O . ALA A 1 129 ? 8.912 20.577 27.598 1.00 21.06 126 ALA A O 1
ATOM 1090 N N . ARG A 1 130 ? 6.966 19.515 28.107 1.00 15.58 127 ARG A N 1
ATOM 1091 C CA . ARG A 1 130 ? 6.772 20.327 29.332 1.00 16.23 127 ARG A CA 1
ATOM 1092 C C . ARG A 1 130 ? 7.941 20.112 30.287 1.00 17.60 127 ARG A C 1
ATOM 1093 O O . ARG A 1 130 ? 8.408 18.990 30.455 1.00 17.89 127 ARG A O 1
ATOM 1101 N N . PRO A 1 131 ? 8.437 21.169 30.967 1.00 19.54 128 PRO A N 1
ATOM 1102 C CA . PRO A 1 131 ? 9.493 20.983 31.957 1.00 19.17 128 PRO A CA 1
ATOM 1103 C C . PRO A 1 131 ? 8.982 20.169 33.157 1.00 18.14 128 PRO A C 1
ATOM 1104 O O . PRO A 1 131 ? 7.819 20.232 33.492 1.00 18.56 128 PRO A O 1
ATOM 1108 N N . TRP A 1 132 ? 9.869 19.417 33.791 1.00 15.74 129 TRP A N 1
ATOM 1109 C CA . TRP A 1 132 ? 9.467 18.700 35.027 1.00 15.03 129 TRP A CA 1
ATOM 1110 C C . TRP A 1 132 ? 9.297 19.660 36.204 1.00 15.92 129 TRP A C 1
ATOM 1111 O O . TRP A 1 132 ? 8.468 19.374 37.064 1.00 15.55 129 TRP A O 1
ATOM 1122 N N . THR A 1 133 ? 10.125 20.706 36.257 1.00 15.97 130 THR A N 1
ATOM 1123 C CA . THR A 1 133 ? 10.179 21.590 37.444 1.00 17.84 130 THR A CA 1
ATOM 1124 C C . THR A 1 133 ? 8.787 22.120 37.772 1.00 16.40 130 THR A C 1
ATOM 1125 O O . THR A 1 133 ? 8.103 22.689 36.886 1.00 18.97 130 THR A O 1
ATOM 1129 N N . GLY A 1 134 ? 8.388 21.913 39.023 1.00 17.21 131 GLY A N 1
ATOM 1130 C CA . GLY A 1 134 ? 7.092 22.404 39.511 1.00 17.78 131 GLY A CA 1
ATOM 1131 C C . GLY A 1 134 ? 5.905 21.568 39.069 1.00 16.34 131 GLY A C 1
ATOM 1132 O O . GLY A 1 134 ? 4.779 21.948 39.427 1.00 17.28 131 GLY A O 1
ATOM 1133 N N . GLY A 1 135 ? 6.117 20.467 38.350 1.00 15.19 132 GLY A N 1
ATOM 1134 C CA . GLY A 1 135 ? 4.961 19.693 37.858 1.00 15.58 132 GLY A CA 1
ATOM 1135 C C . GLY A 1 135 ? 4.448 18.663 38.850 1.00 13.63 132 GLY A C 1
ATOM 1136 O O . GLY A 1 135 ? 4.736 18.765 40.058 1.00 14.84 132 GLY A O 1
ATOM 1137 N N . LYS A 1 136 ? 3.695 17.696 38.341 1.00 13.17 133 LYS A N 1
ATOM 1138 C CA . LYS A 1 136 ? 3.133 16.597 39.164 1.00 12.06 133 LYS A CA 1
ATOM 1139 C C . LYS A 1 136 ? 3.701 15.264 38.677 1.00 11.17 133 LYS A C 1
ATOM 1140 O O . LYS A 1 136 ? 3.701 14.999 37.459 1.00 11.13 133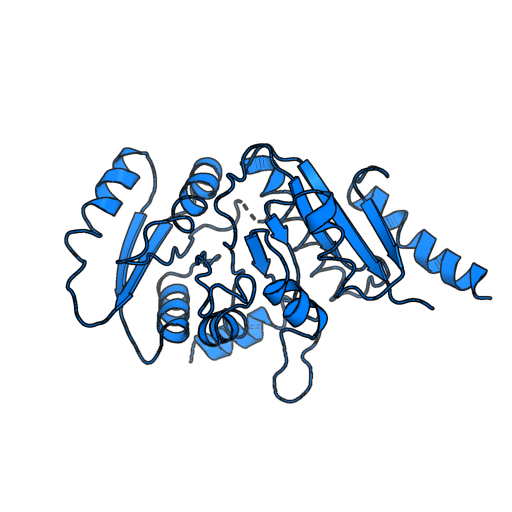 LYS A O 1
ATOM 1146 N N . ILE A 1 137 ? 4.179 14.468 39.621 1.00 10.87 134 ILE A N 1
ATOM 1147 C CA . ILE A 1 137 ? 4.761 13.125 39.369 1.00 10.70 134 ILE A CA 1
ATOM 1148 C C . ILE A 1 137 ? 3.738 12.097 39.851 1.00 10.82 134 ILE A C 1
ATOM 1149 O O . ILE A 1 137 ? 3.308 12.195 41.007 1.00 12.81 134 ILE A O 1
ATOM 1154 N N . LEU A 1 138 ? 3.395 11.145 38.992 1.00 9.68 135 LEU A N 1
ATOM 1155 C CA . LEU A 1 138 ? 2.383 10.127 39.330 1.00 9.75 135 LEU A CA 1
ATOM 1156 C C . LEU A 1 138 ? 3.035 8.749 39.422 1.00 9.28 135 LEU A C 1
ATOM 1157 O O . LEU A 1 138 ? 3.693 8.342 38.476 1.00 10.93 135 LEU A O 1
ATOM 1162 N N . ALA A 1 139 ? 2.847 8.071 40.546 1.00 10.27 136 ALA A N 1
ATOM 1163 C CA . ALA A 1 139 ? 3.313 6.678 40.731 1.00 10.28 136 ALA A CA 1
ATOM 1164 C C . ALA A 1 139 ? 2.106 5.748 40.599 1.00 10.50 136 ALA A C 1
ATOM 1165 O O . ALA A 1 139 ? 1.086 6.016 41.248 1.00 11.99 136 ALA A O 1
ATOM 1167 N N . ALA A 1 140 ? 2.221 4.672 39.820 1.00 9.93 137 ALA A N 1
ATOM 1168 C CA . ALA A 1 140 ? 1.123 3.698 39.649 1.00 11.59 137 ALA A CA 1
ATOM 1169 C C . ALA A 1 140 ? 1.449 2.418 40.423 1.00 12.14 137 ALA A C 1
ATOM 1170 O O . ALA A 1 140 ? 2.477 1.793 40.151 1.00 13.36 137 ALA A O 1
ATOM 1172 N N . VAL A 1 141 ? 0.584 2.053 41.362 1.00 14.16 138 VAL A N 1
ATOM 1173 C CA . VAL A 1 141 ? 0.747 0.813 42.164 1.00 16.35 138 VAL A CA 1
ATOM 1174 C C . VAL A 1 141 ? -0.609 0.095 42.260 1.00 19.99 138 VAL A C 1
ATOM 1175 O O . VAL A 1 141 ? -1.605 0.566 41.658 1.00 19.40 138 VAL A O 1
ATOM 1179 N N . ASP A 1 142 ? -0.614 -1.078 42.883 1.00 20.33 139 ASP A N 1
ATOM 1180 C CA . ASP A 1 142 ? -1.884 -1.778 43.223 1.00 21.84 139 ASP A CA 1
ATOM 1181 C C . ASP A 1 142 ? -1.753 -2.156 44.696 1.00 21.69 139 ASP A C 1
ATOM 1182 O O . ASP A 1 142 ? -1.148 -3.193 44.988 1.00 23.36 139 ASP A O 1
ATOM 1187 N N . VAL A 1 143 ? -2.256 -1.295 45.579 1.00 21.27 140 VAL A N 1
ATOM 1188 C CA . VAL A 1 143 ? -2.116 -1.520 47.049 1.00 22.30 140 VAL A CA 1
ATOM 1189 C C . VAL A 1 143 ? -2.833 -2.817 47.468 1.00 23.07 140 VAL A C 1
ATOM 1190 O O . VAL A 1 143 ? -2.525 -3.313 48.557 1.00 29.60 140 VAL A O 1
ATOM 1194 N N . GLY A 1 144 ? -3.697 -3.373 46.609 1.00 25.11 141 GLY A N 1
ATOM 1195 C CA . GLY A 1 144 ? -4.416 -4.625 46.911 1.00 28.85 141 GLY A CA 1
ATOM 1196 C C . GLY A 1 144 ? -3.525 -5.861 46.877 1.00 31.29 141 GLY A C 1
ATOM 1197 O O . GLY A 1 144 ? -4.054 -6.946 47.153 1.00 35.59 141 GLY A O 1
ATOM 1198 N N . ASN A 1 145 ? -2.233 -5.726 46.544 1.00 30.10 142 ASN A N 1
ATOM 1199 C CA . ASN A 1 145 ? -1.325 -6.910 46.510 1.00 30.11 142 ASN A CA 1
ATOM 1200 C C . ASN A 1 145 ? -0.032 -6.582 47.266 1.00 29.43 142 ASN A C 1
ATOM 1201 O O . ASN A 1 145 ? 0.664 -5.637 46.839 1.00 28.27 142 ASN A O 1
ATOM 1206 N N . ASN A 1 146 ? 0.268 -7.335 48.334 1.00 28.64 143 ASN A N 1
ATOM 1207 C CA . ASN A 1 146 ? 1.494 -7.081 49.141 1.00 26.93 143 ASN A CA 1
ATOM 1208 C C . ASN A 1 146 ? 2.364 -8.344 49.236 1.00 26.07 143 ASN A C 1
ATOM 1209 O O . ASN A 1 146 ? 3.043 -8.487 50.269 1.00 24.85 143 ASN A O 1
ATOM 1214 N N . ASP A 1 147 ? 2.384 -9.198 48.198 1.00 26.47 144 ASP A N 1
ATOM 1215 C CA . ASP A 1 147 ? 3.299 -10.375 48.226 1.00 24.43 144 ASP A CA 1
ATOM 1216 C C . ASP A 1 147 ? 4.720 -9.830 48.044 1.00 22.59 144 ASP A C 1
ATOM 1217 O O . ASP A 1 147 ? 4.849 -8.641 47.696 1.00 24.16 144 ASP A O 1
ATOM 1222 N N . GLY A 1 148 ? 5.736 -10.647 48.308 1.00 24.25 145 GLY A N 1
ATOM 1223 C CA . GLY A 1 148 ? 7.137 -10.183 48.249 1.00 24.95 145 GLY A CA 1
ATOM 1224 C C . GLY A 1 148 ? 7.476 -9.472 46.950 1.00 26.15 145 GLY A C 1
ATOM 1225 O O . GLY A 1 148 ? 8.164 -8.423 46.992 1.00 24.22 145 GLY A O 1
ATOM 1226 N N A GLU A 1 149 ? 6.988 -10.001 45.827 0.60 24.70 146 GLU A N 1
ATOM 1227 N N B GLU A 1 149 ? 6.997 -10.013 45.823 0.40 25.41 146 GLU A N 1
ATOM 1228 C CA A GLU A 1 149 ? 7.305 -9.433 44.490 0.60 23.58 146 GLU A CA 1
ATOM 1229 C CA B GLU A 1 149 ? 7.304 -9.453 44.477 0.40 24.79 146 GLU A CA 1
ATOM 1230 C C A GLU A 1 149 ? 6.639 -8.061 44.310 0.60 21.43 146 GLU A C 1
ATOM 1231 C C B GLU A 1 149 ? 6.634 -8.079 44.292 0.40 22.44 146 GLU A C 1
ATOM 1232 O O A GLU A 1 149 ? 7.313 -7.130 43.804 0.60 20.86 146 GLU A O 1
ATOM 1233 O O B GLU A 1 149 ? 7.310 -7.165 43.767 0.40 21.90 146 GLU A O 1
ATOM 1244 N N . HIS A 1 150 ? 5.372 -7.918 44.705 1.00 21.25 147 HIS A N 1
ATOM 1245 C CA . HIS A 1 150 ? 4.705 -6.597 44.542 1.00 19.50 147 HIS A CA 1
ATOM 1246 C C . HIS A 1 150 ? 5.263 -5.611 45.576 1.00 19.57 147 HIS A C 1
ATOM 1247 O O . HIS A 1 150 ? 5.433 -4.437 45.224 1.00 19.48 147 HIS A O 1
ATOM 1254 N N . ARG A 1 151 ? 5.572 -6.064 46.794 1.00 20.12 148 ARG A N 1
ATOM 1255 C CA . ARG A 1 151 ? 6.132 -5.123 47.805 1.00 21.00 148 ARG A CA 1
ATOM 1256 C C . ARG A 1 151 ? 7.419 -4.486 47.265 1.00 19.60 148 ARG A C 1
ATOM 1257 O O . ARG A 1 151 ? 7.564 -3.263 47.366 1.00 19.57 148 ARG A O 1
ATOM 1265 N N A SER A 1 152 ? 8.305 -5.308 46.702 0.60 19.22 149 SER A N 1
ATOM 1266 N N B SER A 1 152 ? 8.322 -5.293 46.699 0.40 19.21 149 SER A N 1
ATOM 1267 C CA A SER A 1 152 ? 9.600 -4.839 46.150 0.60 20.78 149 SER A CA 1
ATOM 1268 C CA B SER A 1 152 ? 9.616 -4.764 46.191 0.40 19.96 149 SER A CA 1
ATOM 1269 C C A SER A 1 152 ? 9.363 -3.878 44.980 0.60 17.74 149 SER A C 1
ATOM 1270 C C B SER A 1 152 ? 9.393 -3.876 44.958 0.40 17.65 149 SER A C 1
ATOM 1271 O O A SER A 1 152 ? 9.960 -2.793 44.971 0.60 18.34 149 SER A O 1
ATOM 1272 O O B SER A 1 152 ? 10.060 -2.831 44.866 0.40 17.94 149 SER A O 1
ATOM 1277 N N . LEU A 1 153 ? 8.513 -4.280 44.035 1.00 17.62 150 LEU A N 1
ATOM 1278 C CA . LEU A 1 153 ? 8.240 -3.447 42.832 1.00 16.54 150 LEU A CA 1
ATOM 1279 C C . LEU A 1 153 ? 7.622 -2.111 43.273 1.00 14.05 150 LEU A C 1
ATOM 1280 O O . LEU A 1 153 ? 8.080 -1.060 42.807 1.00 13.63 150 LEU A O 1
ATOM 1285 N N . HIS A 1 154 ? 6.630 -2.149 44.162 1.00 14.30 151 HIS A N 1
ATOM 1286 C CA . HIS A 1 154 ? 5.997 -0.890 44.633 1.00 14.16 151 HIS A CA 1
ATOM 1287 C C . HIS A 1 154 ? 7.029 -0.016 45.349 1.00 13.98 151 HIS A C 1
ATOM 1288 O O . HIS A 1 154 ? 6.989 1.216 45.154 1.00 13.48 151 HIS A O 1
ATOM 1295 N N . ALA A 1 155 ? 7.895 -0.612 46.168 1.00 14.52 152 ALA A N 1
ATOM 1296 C CA . ALA A 1 155 ? 8.913 0.194 46.875 1.00 15.52 152 ALA A CA 1
ATOM 1297 C C . ALA A 1 155 ? 9.796 0.896 45.837 1.00 14.31 152 ALA A C 1
ATOM 1298 O O . ALA A 1 155 ? 10.135 2.077 46.043 1.00 14.73 152 ALA A O 1
ATOM 1300 N N . GLY A 1 156 ? 10.135 0.212 44.736 1.00 14.06 153 GLY A N 1
ATOM 1301 C CA . GLY A 1 156 ? 10.993 0.831 43.708 1.00 13.75 153 GLY A CA 1
ATOM 1302 C C . GLY A 1 156 ? 10.262 1.933 42.958 1.00 11.51 153 GLY A C 1
ATOM 1303 O O . GLY A 1 156 ? 10.855 2.997 42.674 1.00 12.03 153 GLY A O 1
ATOM 1304 N N . ILE A 1 157 ? 8.991 1.701 42.648 1.00 10.69 154 ILE A N 1
ATOM 1305 C CA . ILE A 1 157 ? 8.175 2.724 41.939 1.00 10.25 154 ILE A CA 1
ATOM 1306 C C . ILE A 1 157 ? 8.093 3.981 42.809 1.00 10.67 154 ILE A C 1
ATOM 1307 O O . ILE A 1 157 ? 8.343 5.083 42.305 1.00 11.21 154 ILE A O 1
ATOM 1312 N N A ILE A 1 158 ? 7.845 3.808 44.110 0.50 10.87 155 ILE A N 1
ATOM 1313 N N B ILE A 1 158 ? 7.661 3.833 44.058 0.50 11.47 155 ILE A N 1
ATOM 1314 C CA A ILE A 1 158 ? 7.726 4.985 45.017 0.50 10.89 155 ILE A CA 1
ATOM 1315 C CA B ILE A 1 158 ? 7.471 5.033 44.918 0.50 11.87 155 ILE A CA 1
ATOM 1316 C C A ILE A 1 158 ? 9.101 5.630 45.227 0.50 11.09 155 ILE A C 1
ATOM 1317 C C B ILE A 1 158 ? 8.814 5.733 45.136 0.50 11.53 155 ILE A C 1
ATOM 1318 O O A ILE A 1 158 ? 9.164 6.874 45.269 0.50 11.41 155 ILE A O 1
ATOM 1319 O O B ILE A 1 158 ? 8.848 6.975 45.070 0.50 12.96 155 ILE A O 1
ATOM 1328 N N A SER A 1 159 ? 10.164 4.839 45.369 0.70 11.98 156 SER A N 1
ATOM 1329 N N B SER A 1 159 ? 9.885 4.964 45.355 0.30 11.69 156 SER A N 1
ATOM 1330 C CA A SER A 1 159 ? 11.491 5.462 45.604 0.70 12.94 156 SER A CA 1
ATOM 1331 C CA B SER A 1 159 ? 11.218 5.573 45.622 0.30 12.23 156 SER A CA 1
ATOM 1332 C C A SER A 1 159 ? 11.873 6.345 44.410 0.70 11.75 156 SER A C 1
ATOM 1333 C C B SER A 1 159 ? 11.677 6.401 44.414 0.30 11.19 156 SER A C 1
ATOM 1334 O O A SER A 1 159 ? 12.386 7.453 44.594 0.70 12.64 156 SER A O 1
ATOM 1335 O O B SER A 1 159 ? 12.038 7.573 44.611 0.30 11.95 156 SER A O 1
ATOM 1340 N N . HIS A 1 160 ? 11.650 5.836 43.202 1.00 11.05 157 HIS A N 1
ATOM 1341 C CA . HIS A 1 160 ? 12.040 6.620 42.004 1.00 11.12 157 HIS A CA 1
ATOM 1342 C C . HIS A 1 160 ? 11.119 7.835 41.851 1.00 10.83 157 HIS A C 1
ATOM 1343 O O . HIS A 1 160 ? 11.619 8.938 41.588 1.00 11.56 157 HIS A O 1
ATOM 1350 N N . ALA A 1 161 ? 9.812 7.646 42.054 1.00 10.12 158 ALA A N 1
ATOM 1351 C CA . ALA A 1 161 ? 8.871 8.779 41.886 1.00 10.53 158 ALA A CA 1
ATOM 1352 C C . ALA A 1 161 ? 9.141 9.889 42.907 1.00 10.80 158 ALA A C 1
ATOM 1353 O O . ALA A 1 161 ? 9.116 11.070 42.540 1.00 11.25 158 ALA A O 1
ATOM 1355 N N A TYR A 1 162 ? 9.446 9.505 44.149 0.60 11.01 159 TYR A N 1
ATOM 1356 N N B TYR A 1 162 ? 9.281 9.520 44.178 0.40 10.72 159 TYR A N 1
ATOM 1357 C CA A TYR A 1 162 ? 9.767 10.475 45.225 0.60 11.31 159 TYR A CA 1
ATOM 1358 C CA B TYR A 1 162 ? 9.493 10.540 45.231 0.40 11.20 159 TYR A CA 1
ATOM 1359 C C A TYR A 1 162 ? 11.087 11.187 44.906 0.60 11.51 159 TYR A C 1
ATOM 1360 C C B TYR A 1 162 ? 10.808 11.283 44.985 0.40 11.63 159 TYR A C 1
ATOM 1361 O O A TYR A 1 162 ? 11.148 12.411 45.059 0.60 11.61 159 TYR A O 1
ATOM 1362 O O B TYR A 1 162 ? 10.865 12.504 45.199 0.40 13.01 159 TYR A O 1
ATOM 1379 N N A ASP A 1 163 ? 12.105 10.463 44.445 0.70 12.02 160 ASP A N 1
ATOM 1380 N N B ASP A 1 163 ? 11.826 10.564 44.502 0.30 10.80 160 ASP A N 1
ATOM 1381 C CA A ASP A 1 163 ? 13.382 11.154 44.122 0.70 13.79 160 ASP A CA 1
ATOM 1382 C CA B ASP A 1 163 ? 13.163 11.172 44.252 0.30 11.45 160 ASP A CA 1
ATOM 1383 C C A ASP A 1 163 ? 13.151 12.145 42.978 0.70 12.64 160 ASP A C 1
ATOM 1384 C C B ASP A 1 163 ? 13.047 12.149 43.072 0.30 11.70 160 ASP A C 1
ATOM 1385 O O A ASP A 1 163 ? 13.731 13.240 42.996 0.70 13.09 160 ASP A O 1
ATOM 1386 O O B ASP A 1 163 ? 13.639 13.241 43.152 0.30 12.59 160 ASP A O 1
ATOM 1395 N N . ILE A 1 164 ? 12.314 11.777 42.015 1.00 11.33 161 ILE A N 1
ATOM 1396 C CA . ILE A 1 164 ? 12.054 12.697 40.871 1.00 11.71 161 ILE A CA 1
ATOM 1397 C C . ILE A 1 164 ? 11.308 13.932 41.395 1.00 11.93 161 ILE A C 1
ATOM 1398 O O . ILE A 1 164 ? 11.656 15.058 41.013 1.00 13.09 161 ILE A O 1
ATOM 1403 N N . ALA A 1 165 ? 10.306 13.731 42.239 1.00 11.68 162 ALA A N 1
ATOM 1404 C CA . ALA A 1 165 ? 9.556 14.886 42.779 1.00 12.56 162 ALA A CA 1
ATOM 1405 C C . ALA A 1 165 ? 10.525 15.824 43.506 1.00 13.11 162 ALA A C 1
ATOM 1406 O O . ALA A 1 165 ? 10.388 17.050 43.372 1.00 14.75 162 ALA A O 1
ATOM 1408 N N . GLY A 1 166 ? 11.471 15.270 44.260 1.00 14.11 163 GLY A N 1
ATOM 1409 C CA . GLY A 1 166 ? 12.418 16.122 45.004 1.00 15.68 163 GLY A CA 1
ATOM 1410 C C . GLY A 1 166 ? 13.349 16.877 44.075 1.00 15.31 163 GLY A C 1
ATOM 1411 O O . GLY A 1 166 ? 13.503 18.104 44.248 1.00 17.66 163 GLY A O 1
ATOM 1412 N N . LEU A 1 167 ? 13.921 16.201 43.075 1.00 15.04 164 LEU A N 1
ATOM 1413 C CA . LEU A 1 167 ? 14.935 16.888 42.230 1.00 16.44 164 LEU A CA 1
ATOM 1414 C C . LEU A 1 167 ? 14.255 17.906 41.311 1.00 15.78 164 LEU A C 1
ATOM 1415 O O . LEU A 1 167 ? 14.897 18.918 40.975 1.00 18.65 164 LEU A O 1
ATOM 1420 N N . ALA A 1 168 ? 12.987 17.681 40.971 1.00 14.58 165 ALA A N 1
ATOM 1421 C CA . ALA A 1 168 ? 12.257 18.606 40.069 1.00 15.33 165 ALA A CA 1
ATOM 1422 C C . ALA A 1 168 ? 11.453 19.657 40.854 1.00 16.29 165 ALA A C 1
ATOM 1423 O O . ALA A 1 168 ? 10.779 20.484 40.205 1.00 20.49 165 ALA A O 1
ATOM 1425 N N . LYS A 1 169 ? 11.493 19.617 42.187 1.00 16.21 166 LYS A N 1
ATOM 1426 C CA . LYS A 1 169 ? 10.658 20.543 43.007 1.00 18.31 166 LYS A CA 1
ATOM 1427 C C . LYS A 1 169 ? 9.217 20.437 42.500 1.00 18.66 166 LYS A C 1
ATOM 1428 O O . LYS A 1 169 ? 8.583 21.470 42.174 1.00 22.35 166 LYS A O 1
ATOM 1434 N N . ALA A 1 170 ? 8.732 19.198 42.472 1.00 16.57 167 ALA A N 1
ATOM 1435 C CA . ALA A 1 170 ? 7.405 18.809 41.958 1.00 16.00 167 ALA A CA 1
ATOM 1436 C C . ALA A 1 170 ? 6.632 18.134 43.092 1.00 16.17 167 ALA A C 1
ATOM 1437 O O . ALA A 1 170 ? 7.226 17.867 44.164 1.00 18.46 167 ALA A O 1
ATOM 1439 N N . THR A 1 171 ? 5.350 17.873 42.865 1.00 15.79 168 THR A N 1
ATOM 1440 C CA . THR A 1 171 ? 4.544 17.174 43.886 1.00 15.89 168 THR A CA 1
ATOM 1441 C C . THR A 1 171 ? 4.326 15.729 43.442 1.00 14.23 168 THR A C 1
ATOM 1442 O O . THR A 1 171 ? 4.281 15.460 42.234 1.00 16.27 168 THR A O 1
ATOM 1446 N N . LEU A 1 172 ? 4.220 14.845 44.420 1.00 13.71 169 LEU A N 1
ATOM 1447 C CA . LEU A 1 172 ? 4.052 13.395 44.210 1.00 12.79 169 LEU A CA 1
ATOM 1448 C C . LEU A 1 172 ? 2.597 12.980 44.460 1.00 12.63 169 LEU A C 1
ATOM 1449 O O . LEU A 1 172 ? 2.001 13.394 45.467 1.00 14.77 169 LEU A O 1
ATOM 1454 N N . HIS A 1 173 ? 2.075 12.147 43.571 1.00 11.49 170 HIS A N 1
ATOM 1455 C CA . HIS A 1 173 ? 0.697 11.615 43.581 1.00 11.81 170 HIS A CA 1
ATOM 1456 C C . HIS A 1 173 ? 0.777 10.113 43.314 1.00 11.56 170 HIS A C 1
ATOM 1457 O O . HIS A 1 173 ? 1.717 9.682 42.618 1.00 11.50 170 HIS A O 1
ATOM 1464 N N . VAL A 1 174 ? -0.185 9.356 43.824 1.00 11.75 171 VAL A N 1
ATOM 1465 C CA . VAL A 1 174 ? -0.213 7.883 43.623 1.00 11.70 171 VAL A CA 1
ATOM 1466 C C . VAL A 1 174 ? -1.588 7.459 43.108 1.00 12.23 171 VAL A C 1
ATOM 1467 O O . VAL A 1 174 ? -2.589 7.938 43.637 1.00 14.06 171 VAL A O 1
ATOM 1471 N N . ILE A 1 175 ? -1.612 6.597 42.096 1.00 12.33 172 ILE A N 1
ATOM 1472 C CA . ILE A 1 175 ? -2.876 5.980 41.602 1.00 13.14 172 ILE A CA 1
ATOM 1473 C C . ILE A 1 175 ? -2.792 4.483 41.898 1.00 13.77 172 ILE A C 1
ATOM 1474 O O . ILE A 1 175 ? -1.800 3.828 41.511 1.00 14.55 172 ILE A O 1
ATOM 1479 N N . SER A 1 176 ? -3.788 4.003 42.629 1.00 14.42 173 SER A N 1
ATOM 1480 C CA . SER A 1 176 ? -3.952 2.563 42.909 1.00 15.96 173 SER A CA 1
ATOM 1481 C C . SER A 1 176 ? -5.227 2.122 42.207 1.00 17.63 173 SER A C 1
ATOM 1482 O O . SER A 1 176 ? -6.298 2.621 42.570 1.00 20.23 173 SER A O 1
ATOM 1485 N N . ALA A 1 177 ? -5.086 1.278 41.199 1.00 19.71 174 ALA A N 1
ATOM 1486 C CA . ALA A 1 177 ? -6.245 0.778 40.439 1.00 22.72 174 ALA A CA 1
ATOM 1487 C C . ALA A 1 177 ? -6.375 -0.704 40.751 1.00 29.15 174 ALA A C 1
ATOM 1488 O O . ALA A 1 177 ? -5.456 -1.479 40.407 1.00 30.51 174 ALA A O 1
ATOM 1490 N N . HIS A 1 178 ? -7.454 -1.041 41.447 1.00 28.30 175 HIS A N 1
ATOM 1491 C CA . HIS A 1 178 ? -7.750 -2.426 41.883 1.00 33.35 175 HIS A CA 1
ATOM 1492 C C . HIS A 1 178 ? -8.941 -2.940 41.077 1.00 33.36 175 HIS A C 1
ATOM 1493 O O . HIS A 1 178 ? -9.936 -2.231 40.937 1.00 35.92 175 HIS A O 1
ATOM 1500 N N . PRO A 1 179 ? -8.864 -4.150 40.472 1.00 38.51 176 PRO A N 1
ATOM 1501 C CA . PRO A 1 179 ? -9.984 -4.693 39.702 1.00 40.39 176 PRO A CA 1
ATOM 1502 C C . PRO A 1 179 ? -11.288 -4.755 40.512 1.00 49.28 176 PRO A C 1
ATOM 1503 O O . PRO A 1 179 ? -11.227 -5.004 41.708 1.00 48.39 176 PRO A O 1
ATOM 1507 N N . SER A 1 180 ? -12.423 -4.530 39.841 1.00 50.21 177 SER A N 1
ATOM 1508 C CA . SER A 1 180 ? -13.757 -4.573 40.497 1.00 52.46 177 SER A CA 1
ATOM 1509 C C . SER A 1 180 ? -14.030 -5.983 41.018 1.00 57.85 177 SER A C 1
ATOM 1510 O O . SER A 1 180 ? -13.827 -6.953 40.292 1.00 63.97 177 SER A O 1
ATOM 1513 N N . PRO A 1 181 ? -14.450 -6.147 42.296 1.00 63.40 178 PRO A N 1
ATOM 1514 C CA . PRO A 1 181 ? -14.771 -7.469 42.837 1.00 66.40 178 PRO A CA 1
ATOM 1515 C C . PRO A 1 181 ? -15.935 -8.136 42.087 1.00 65.41 178 PRO A C 1
ATOM 1516 O O . PRO A 1 181 ? -16.143 -9.310 42.326 1.00 69.81 178 PRO A O 1
ATOM 1520 N N . LEU A 1 192 ? -20.753 -10.270 52.339 1.00 58.57 189 LEU A N 1
ATOM 1521 C CA . LEU A 1 192 ? -19.341 -10.745 52.326 1.00 51.91 189 LEU A CA 1
ATOM 1522 C C . LEU A 1 192 ? -18.476 -9.782 51.502 1.00 63.39 189 LEU A C 1
ATOM 1523 O O . LEU A 1 192 ? -17.272 -9.658 51.816 1.00 58.83 189 LEU A O 1
ATOM 1528 N N . SER A 1 193 ? -19.065 -9.143 50.484 1.00 68.13 190 SER A N 1
ATOM 1529 C CA . SER A 1 193 ? -18.336 -8.167 49.629 1.00 67.86 190 SER A CA 1
ATOM 1530 C C . SER A 1 193 ? -17.844 -6.996 50.489 1.00 59.06 190 SER A C 1
ATOM 1531 O O . SER A 1 193 ? -16.803 -6.407 50.143 1.00 64.63 190 SER A O 1
ATOM 1534 N N . GLU A 1 194 ? -18.569 -6.694 51.573 1.00 61.32 191 GLU A N 1
ATOM 1535 C CA . GLU A 1 194 ? -18.215 -5.587 52.505 1.00 69.74 191 GLU A CA 1
ATOM 1536 C C . GLU A 1 194 ? -17.049 -6.026 53.405 1.00 64.06 191 GLU A C 1
ATOM 1537 O O . GLU A 1 194 ? -16.276 -5.143 53.839 1.00 70.13 191 GLU A O 1
ATOM 1543 N N . THR A 1 195 ? -16.922 -7.338 53.653 1.00 67.49 192 THR A N 1
ATOM 1544 C CA . THR A 1 195 ? -15.850 -7.900 54.526 1.00 65.93 192 THR A CA 1
ATOM 1545 C C . THR A 1 195 ? -14.526 -8.000 53.754 1.00 72.65 192 THR A C 1
ATOM 1546 O O . THR A 1 195 ? -13.486 -7.654 54.347 1.00 69.35 192 THR A O 1
ATOM 1550 N N . ILE A 1 196 ? -14.558 -8.498 52.511 1.00 78.50 193 ILE A N 1
ATOM 1551 C CA . ILE A 1 196 ? -13.329 -8.599 51.661 1.00 76.13 193 ILE A CA 1
ATOM 1552 C C . ILE A 1 196 ? -12.823 -7.176 51.389 1.00 62.62 193 ILE A C 1
ATOM 1553 O O . ILE A 1 196 ? -11.596 -6.992 51.229 1.00 61.63 193 ILE A O 1
ATOM 1558 N N . GLU A 1 197 ? -13.755 -6.219 51.335 1.00 57.56 194 GLU A N 1
ATOM 1559 C CA . GLU A 1 197 ? -13.440 -4.781 51.141 1.00 58.03 194 GLU A CA 1
ATOM 1560 C C . GLU A 1 197 ? -12.678 -4.295 52.380 1.00 55.12 194 GLU A C 1
ATOM 1561 O O . GLU A 1 197 ? -11.858 -3.376 52.234 1.00 55.29 194 GLU A O 1
ATOM 1567 N N . ALA A 1 198 ? -12.938 -4.903 53.548 1.00 52.23 195 ALA A N 1
ATOM 1568 C CA . ALA A 1 198 ? -12.235 -4.522 54.800 1.00 52.68 195 ALA A CA 1
ATOM 1569 C C . ALA A 1 198 ? -10.750 -4.903 54.702 1.00 47.71 195 ALA A C 1
ATOM 1570 O O . ALA A 1 198 ? -9.909 -4.096 55.144 1.00 47.34 195 ALA A O 1
ATOM 1572 N N . ARG A 1 199 ? -10.443 -6.086 54.155 1.00 49.34 196 ARG A N 1
ATOM 1573 C CA . ARG A 1 199 ? -9.031 -6.530 53.977 1.00 47.55 196 ARG A CA 1
ATOM 1574 C C . ARG A 1 199 ? -8.327 -5.546 53.032 1.00 40.92 196 ARG A C 1
ATOM 1575 O O . ARG A 1 199 ? -7.159 -5.187 53.294 1.00 36.14 196 ARG A O 1
ATOM 1583 N N . TYR A 1 200 ? -9.020 -5.127 51.969 1.00 36.68 197 TYR A N 1
ATOM 1584 C CA . TYR A 1 200 ? -8.454 -4.148 51.010 1.00 31.61 197 TYR A CA 1
ATOM 1585 C C . TYR A 1 200 ? -8.305 -2.782 51.694 1.00 28.64 197 TYR A C 1
ATOM 1586 O O . TYR A 1 200 ? -7.253 -2.151 51.535 1.00 27.56 197 TYR A O 1
ATOM 1595 N N . ARG A 1 201 ? -9.330 -2.323 52.418 1.00 30.80 198 ARG A N 1
ATOM 1596 C CA . ARG A 1 201 ? -9.200 -1.010 53.108 1.00 32.60 198 ARG A CA 1
ATOM 1597 C C . ARG A 1 201 ? -8.032 -1.091 54.099 1.00 30.72 198 ARG A C 1
ATOM 1598 O O . ARG A 1 201 ? -7.310 -0.083 54.233 1.00 30.15 198 ARG A O 1
ATOM 1606 N N . GLU A 1 202 ? -7.828 -2.260 54.722 1.00 32.72 199 GLU A N 1
ATOM 1607 C CA . GLU A 1 202 ? -6.705 -2.460 55.683 1.00 35.56 199 GLU A CA 1
ATOM 1608 C C . GLU A 1 202 ? -5.375 -2.292 54.938 1.00 29.21 199 GLU A C 1
ATOM 1609 O O . GLU A 1 202 ? -4.514 -1.526 55.432 1.00 29.22 199 GLU A O 1
ATOM 1615 N N . ALA A 1 203 ? -5.217 -2.981 53.803 1.00 30.32 200 ALA A N 1
ATOM 1616 C CA . ALA A 1 203 ? -3.986 -2.876 52.986 1.00 27.63 200 ALA A CA 1
ATOM 1617 C C . ALA A 1 203 ? -3.758 -1.413 52.600 1.00 25.83 200 ALA A C 1
ATOM 1618 O O . ALA A 1 203 ? -2.606 -0.939 52.654 1.00 24.72 200 ALA A O 1
ATOM 1620 N N A CYS A 1 204 ? -4.841 -0.718 52.274 0.50 22.60 201 CYS A N 1
ATOM 1621 N N B CYS A 1 204 ? -4.838 -0.709 52.228 0.50 23.17 201 CYS A N 1
ATOM 1622 C CA A CYS A 1 204 ? -4.739 0.687 51.823 0.50 21.08 201 CYS A CA 1
ATOM 1623 C CA B CYS A 1 204 ? -4.763 0.723 51.813 0.50 21.83 201 CYS A CA 1
ATOM 1624 C C A CYS A 1 204 ? -4.309 1.611 52.973 0.50 20.84 201 CYS A C 1
ATOM 1625 C C B CYS A 1 204 ? -4.298 1.608 52.978 0.50 21.02 201 CYS A C 1
ATOM 1626 O O A CYS A 1 204 ? -3.428 2.458 52.758 0.50 20.63 201 CYS A O 1
ATOM 1627 O O B CYS A 1 204 ? -3.382 2.423 52.779 0.50 20.80 201 CYS A O 1
ATOM 1632 N N . ARG A 1 205 ? -4.915 1.468 54.151 1.00 20.15 202 ARG A N 1
ATOM 1633 C CA . ARG A 1 205 ? -4.534 2.332 55.302 1.00 22.24 202 ARG A CA 1
ATOM 1634 C C . ARG A 1 205 ? -3.088 2.041 55.720 1.00 19.80 202 ARG A C 1
ATOM 1635 O O . ARG A 1 205 ? -2.377 2.999 56.058 1.00 20.36 202 ARG A O 1
ATOM 1643 N N . THR A 1 206 ? -2.667 0.778 55.669 1.00 20.06 203 THR A N 1
ATOM 1644 C CA . THR A 1 206 ? -1.269 0.434 56.031 1.00 20.24 203 THR A CA 1
ATOM 1645 C C . THR A 1 206 ? -0.314 1.086 55.025 1.00 19.20 203 THR A C 1
ATOM 1646 O O . THR A 1 206 ? 0.710 1.665 55.455 1.00 20.22 203 THR A O 1
ATOM 1650 N N . PHE A 1 207 ? -0.637 0.987 53.733 1.00 18.49 204 PHE A N 1
ATOM 1651 C CA . PHE A 1 207 ? 0.200 1.604 52.676 1.00 18.92 204 PHE A CA 1
ATOM 1652 C C . PHE A 1 207 ? 0.333 3.111 52.912 1.00 17.88 204 PHE A C 1
ATOM 1653 O O . PHE A 1 207 ? 1.445 3.652 52.821 1.00 18.16 204 PHE A O 1
ATOM 1661 N N . GLN A 1 208 ? -0.768 3.756 53.281 1.00 18.08 205 GLN A N 1
ATOM 1662 C CA . GLN A 1 208 ? -0.780 5.223 53.488 1.00 18.44 205 GLN A CA 1
ATOM 1663 C C . GLN A 1 208 ? 0.133 5.616 54.659 1.00 18.87 205 GLN A C 1
ATOM 1664 O O . GLN A 1 208 ? 0.838 6.637 54.545 1.00 19.30 205 GLN A O 1
ATOM 1670 N N . ALA A 1 209 ? 0.112 4.852 55.750 1.00 18.57 206 ALA A N 1
ATOM 1671 C CA . ALA A 1 209 ? 0.988 5.157 56.904 1.00 19.09 206 ALA A CA 1
ATOM 1672 C C . ALA A 1 209 ? 2.446 4.833 56.560 1.00 16.56 206 ALA A C 1
ATOM 1673 O O . ALA A 1 209 ? 3.325 5.665 56.830 1.00 18.14 206 ALA A O 1
ATOM 1675 N N . GLU A 1 210 ? 2.681 3.666 55.956 1.00 16.63 207 GLU A N 1
ATOM 1676 C CA . GLU A 1 210 ? 4.062 3.232 55.630 1.00 15.65 207 GLU A CA 1
ATOM 1677 C C . GLU A 1 210 ? 4.731 4.287 54.749 1.00 15.61 207 GLU A C 1
ATOM 1678 O O . GLU A 1 210 ? 5.908 4.634 54.994 1.00 14.92 207 GLU A O 1
ATOM 1684 N N . TYR A 1 211 ? 3.997 4.783 53.757 1.00 14.99 208 TYR A N 1
ATOM 1685 C CA . TYR A 1 211 ? 4.592 5.715 52.767 1.00 14.05 208 TYR A CA 1
ATOM 1686 C C . TYR A 1 211 ? 4.252 7.188 53.037 1.00 14.71 208 TYR A C 1
ATOM 1687 O O . TYR A 1 211 ? 4.674 8.050 52.234 1.00 17.19 208 TYR A O 1
ATOM 1696 N N . GLY A 1 212 ? 3.523 7.483 54.107 1.00 15.65 209 GLY A N 1
ATOM 1697 C CA . GLY A 1 212 ? 3.263 8.891 54.470 1.00 17.36 209 GLY A CA 1
ATOM 1698 C C . GLY A 1 212 ? 2.538 9.680 53.392 1.00 17.89 209 GLY A C 1
ATOM 1699 O O . GLY A 1 212 ? 2.985 10.809 53.069 1.00 19.86 209 GLY A O 1
ATOM 1700 N N . PHE A 1 213 ? 1.458 9.119 52.852 1.00 17.15 210 PHE A N 1
ATOM 1701 C CA . PHE A 1 213 ? 0.657 9.839 51.835 1.00 17.34 210 PHE A CA 1
ATOM 1702 C C . PHE A 1 213 ? -0.606 10.432 52.448 1.00 18.65 210 PHE A C 1
ATOM 1703 O O . PHE A 1 213 ? -1.246 9.773 53.264 1.00 21.95 210 PHE A O 1
ATOM 1711 N N . SER A 1 214 ? -0.934 11.654 52.028 1.00 19.72 211 SER A N 1
ATOM 1712 C CA . SER A 1 214 ? -2.195 12.315 52.433 1.00 22.34 211 SER A CA 1
ATOM 1713 C C . SER A 1 214 ? -3.341 11.678 51.649 1.00 21.73 211 SER A C 1
ATOM 1714 O O . SER A 1 214 ? -3.085 11.034 50.613 1.00 19.61 211 SER A O 1
ATOM 1717 N N . ASP A 1 215 ? -4.573 11.909 52.084 1.00 22.64 212 ASP A N 1
ATOM 1718 C CA . ASP A 1 215 ? -5.738 11.410 51.314 1.00 22.14 212 ASP A CA 1
ATOM 1719 C C . ASP A 1 215 ? -5.735 12.051 49.916 1.00 20.26 212 ASP A C 1
ATOM 1720 O O . ASP A 1 215 ? -6.101 11.371 48.952 1.00 22.74 212 ASP A O 1
ATOM 1725 N N A GLU A 1 216 ? -5.291 13.315 49.840 0.50 20.67 213 GLU A N 1
ATOM 1726 N N B GLU A 1 216 ? -5.350 13.325 49.803 0.50 20.45 213 GLU A N 1
ATOM 1727 C CA A GLU A 1 216 ? -5.297 14.136 48.594 0.50 22.91 213 GLU A CA 1
ATOM 1728 C CA B GLU A 1 216 ? -5.378 13.985 48.468 0.50 20.68 213 GLU A CA 1
ATOM 1729 C C A GLU A 1 216 ? -4.243 13.641 47.588 0.50 21.12 213 GLU A C 1
ATOM 1730 C C B GLU A 1 216 ? -4.367 13.311 47.534 0.50 18.80 213 GLU A C 1
ATOM 1731 O O A GLU A 1 216 ? -4.416 13.907 46.382 0.50 23.73 213 GLU A O 1
ATOM 1732 O O B GLU A 1 216 ? -4.699 13.088 46.347 0.50 16.59 213 GLU A O 1
ATOM 1743 N N . GLN A 1 217 ? -3.191 12.968 48.060 1.00 17.81 214 GLN A N 1
ATOM 1744 C CA . GLN A 1 217 ? -2.116 12.385 47.215 1.00 16.73 214 GLN A CA 1
ATOM 1745 C C . GLN A 1 217 ? -2.460 10.981 46.720 1.00 15.17 214 GLN A C 1
ATOM 1746 O O . GLN A 1 217 ? -1.920 10.593 45.685 1.00 16.08 214 GLN A O 1
ATOM 1752 N N . LEU A 1 218 ? -3.257 10.231 47.476 1.00 17.19 215 LEU A N 1
ATOM 1753 C CA . LEU A 1 218 ? -3.519 8.805 47.152 1.00 18.12 215 LEU A CA 1
ATOM 1754 C C . LEU A 1 218 ? -4.887 8.675 46.476 1.00 17.85 215 LEU A C 1
ATOM 1755 O O . LEU A 1 218 ? -5.907 8.962 47.117 1.00 24.44 215 LEU A O 1
ATOM 1760 N N . HIS A 1 219 ? -4.883 8.292 45.204 1.00 15.42 216 HIS A N 1
ATOM 1761 C CA . HIS A 1 219 ? -6.102 8.068 44.388 1.00 16.11 216 HIS A CA 1
ATOM 1762 C C . HIS A 1 219 ? -6.404 6.571 44.425 1.00 16.67 216 HIS A C 1
ATOM 1763 O O . HIS A 1 219 ? -5.673 5.815 43.779 1.00 16.95 216 HIS A O 1
ATOM 1770 N N . ILE A 1 220 ? -7.387 6.167 45.226 1.00 17.40 217 ILE A N 1
ATOM 1771 C CA . ILE A 1 220 ? -7.789 4.736 45.339 1.00 18.33 217 ILE A CA 1
ATOM 1772 C C . ILE A 1 220 ? -9.027 4.576 44.464 1.00 20.50 217 ILE A C 1
ATOM 1773 O O . ILE A 1 220 ? -10.074 5.123 44.827 1.00 24.87 217 ILE A O 1
ATOM 1778 N N . GLU A 1 221 ? -8.873 3.865 43.348 1.00 20.07 218 GLU A N 1
ATOM 1779 C C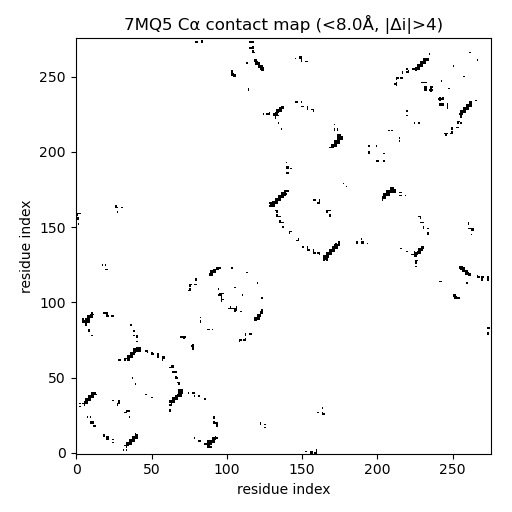A . GLU A 1 221 ? -9.935 3.748 42.321 1.00 23.39 218 GLU A CA 1
ATOM 1780 C C . GLU A 1 221 ? -10.218 2.275 42.025 1.00 24.09 218 GLU A C 1
ATOM 1781 O O . GLU A 1 221 ? -9.286 1.449 42.104 1.00 25.98 218 GLU A O 1
ATOM 1787 N N . GLU A 1 222 ? -11.478 1.965 41.738 1.00 27.74 219 GLU A N 1
ATOM 1788 C CA . GLU A 1 222 ? -11.864 0.587 41.358 1.00 29.46 219 GLU A CA 1
ATOM 1789 C C . GLU A 1 222 ? -12.155 0.590 39.857 1.00 26.15 219 GLU A C 1
ATOM 1790 O O . GLU A 1 222 ? -12.836 1.514 39.382 1.00 29.99 219 GLU A O 1
ATOM 1796 N N . GLY A 1 223 ? -11.599 -0.377 39.140 1.00 23.91 220 GLY A N 1
ATOM 1797 C CA . GLY A 1 223 ? -11.845 -0.469 37.696 1.00 23.40 220 GLY A CA 1
ATOM 1798 C C . GLY A 1 223 ? -10.590 -0.921 36.974 1.00 22.42 220 GLY A C 1
ATOM 1799 O O . GLY A 1 223 ? -9.587 -1.243 37.607 1.00 25.98 220 GLY A O 1
ATOM 1800 N N . PRO A 1 224 ? -10.607 -0.915 35.628 1.00 20.15 221 PRO A N 1
ATOM 1801 C CA . PRO A 1 224 ? -9.462 -1.383 34.847 1.00 21.48 221 PRO A CA 1
ATOM 1802 C C . PRO A 1 224 ? -8.237 -0.456 34.988 1.00 18.96 221 PRO A C 1
ATOM 1803 O O . PRO A 1 224 ? -8.350 0.712 34.698 1.00 18.20 221 PRO A O 1
ATOM 1807 N N . ALA A 1 225 ? -7.094 -0.989 35.434 1.00 17.99 222 ALA A N 1
ATOM 1808 C CA . ALA A 1 225 ? -5.878 -0.154 35.624 1.00 16.17 222 ALA A CA 1
ATOM 1809 C C . ALA A 1 225 ? -5.436 0.473 34.297 1.00 13.75 222 ALA A C 1
ATOM 1810 O O . ALA A 1 225 ? -4.905 1.607 34.310 1.00 13.54 222 ALA A O 1
ATOM 1812 N N . ASP A 1 226 ? -5.668 -0.230 33.193 1.00 13.78 223 ASP A N 1
ATOM 1813 C CA . ASP A 1 226 ? -5.249 0.266 31.855 1.00 13.67 223 ASP A CA 1
ATOM 1814 C C . ASP A 1 226 ? -6.009 1.552 31.498 1.00 13.43 223 ASP A C 1
ATOM 1815 O O . ASP A 1 226 ? -5.542 2.291 30.620 1.00 14.88 223 ASP A O 1
ATOM 1820 N N A VAL A 1 227 ? -7.181 1.818 32.086 0.50 13.66 224 VAL A N 1
ATOM 1821 N N B VAL A 1 227 ? -7.125 1.755 32.203 0.50 14.37 224 VAL A N 1
ATOM 1822 C CA A VAL A 1 227 ? -7.840 3.126 31.767 0.50 13.45 224 VAL A CA 1
ATOM 1823 C CA B VAL A 1 227 ? -8.045 2.915 32.062 0.50 14.31 224 VAL A CA 1
ATOM 1824 C C A VAL A 1 227 ? -7.732 4.052 32.986 0.50 12.30 224 VAL A C 1
ATOM 1825 C C B VAL A 1 227 ? -7.758 3.952 33.159 0.50 12.46 224 VAL A C 1
ATOM 1826 O O A VAL A 1 227 ? -7.690 5.285 32.796 0.50 12.93 224 VAL A O 1
ATOM 1827 O O B VAL A 1 227 ? -7.551 5.138 32.831 0.50 13.14 224 VAL A O 1
ATOM 1834 N N A LEU A 1 228 ? -7.629 3.492 34.189 0.50 11.87 225 LEU A N 1
ATOM 1835 N N B LEU A 1 228 ? -7.735 3.515 34.417 0.50 12.64 225 LEU A N 1
ATOM 1836 C CA A LEU A 1 228 ? -7.597 4.370 35.389 0.50 11.98 225 LEU A CA 1
ATOM 1837 C CA B LEU A 1 228 ? -7.589 4.454 35.561 0.50 12.82 225 LEU A CA 1
ATOM 1838 C C A LEU A 1 228 ? -6.266 5.122 35.485 0.50 11.48 225 LEU A C 1
ATOM 1839 C C B LEU A 1 228 ? -6.217 5.137 35.592 0.50 11.62 225 LEU A C 1
ATOM 1840 O O A LEU A 1 228 ? -6.294 6.312 35.855 0.50 11.68 225 LEU A O 1
ATOM 1841 O O B LEU A 1 228 ? -6.162 6.301 36.039 0.50 11.48 225 LEU A O 1
ATOM 1850 N N . ILE A 1 229 ? -5.154 4.476 35.135 1.00 10.89 226 ILE A N 1
ATOM 1851 C CA . ILE A 1 229 ? -3.824 5.142 35.245 1.00 10.39 226 ILE A CA 1
ATOM 1852 C C . ILE A 1 229 ? -3.799 6.337 34.292 1.00 9.96 226 ILE A C 1
ATOM 1853 O O . ILE A 1 229 ? -3.499 7.453 34.719 1.00 10.32 226 ILE A O 1
ATOM 1858 N N . PRO A 1 230 ? -4.121 6.193 32.986 1.00 10.27 227 PRO A N 1
ATOM 1859 C CA . PRO A 1 230 ? -4.134 7.368 32.117 1.00 10.90 227 PRO A CA 1
ATOM 1860 C C . PRO A 1 230 ? -5.170 8.432 32.529 1.00 10.40 227 PRO A C 1
ATOM 1861 O O . PRO A 1 230 ? -4.925 9.616 32.354 1.00 10.74 227 PRO A O 1
ATOM 1865 N N A ARG A 1 231 ? -6.323 8.026 33.062 0.65 10.83 228 ARG A N 1
ATOM 1866 N N B ARG A 1 231 ? -6.306 7.975 33.067 0.35 10.99 228 ARG A N 1
ATOM 1867 C CA A ARG A 1 231 ? -7.303 9.075 33.461 0.65 11.58 228 ARG A CA 1
ATOM 1868 C CA B ARG A 1 231 ? -7.371 8.907 33.519 0.35 11.74 228 ARG A CA 1
ATOM 1869 C C A ARG A 1 231 ? -6.709 9.950 34.565 0.65 10.31 228 ARG A C 1
ATOM 1870 C C B ARG A 1 231 ? -6.792 9.867 34.565 0.35 10.98 228 ARG A C 1
ATOM 1871 O O A ARG A 1 231 ? -6.889 11.184 34.544 0.65 10.79 228 ARG A O 1
ATOM 1872 O O B ARG A 1 231 ? -7.015 11.086 34.454 0.35 12.20 228 ARG A O 1
ATOM 1887 N N . THR A 1 232 ? -6.057 9.320 35.535 1.00 11.25 229 THR A N 1
ATOM 1888 C CA . THR A 1 232 ? -5.496 10.117 36.648 1.00 11.38 229 THR A CA 1
ATOM 1889 C C . THR A 1 232 ? -4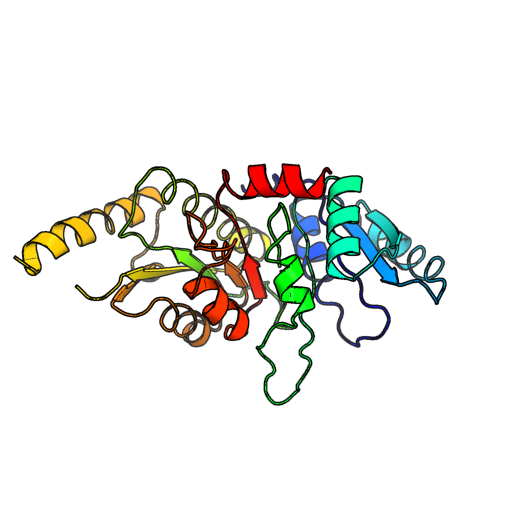.360 10.991 36.125 1.00 10.28 229 THR A C 1
ATOM 1890 O O . THR A 1 232 ? -4.267 12.155 36.527 1.00 11.06 229 THR A O 1
ATOM 1894 N N . ALA A 1 233 ? -3.519 10.449 35.250 1.00 10.34 230 ALA A N 1
ATOM 1895 C CA . ALA A 1 233 ? -2.423 11.261 34.690 1.00 10.99 230 ALA A CA 1
ATOM 1896 C C . ALA A 1 233 ? -2.995 12.474 33.965 1.00 11.26 230 ALA A C 1
ATOM 1897 O O . ALA A 1 233 ? -2.463 13.582 34.120 1.00 12.42 230 ALA A O 1
ATOM 1899 N N . GLN A 1 234 ? -4.066 12.269 33.210 1.00 11.30 231 GLN A N 1
ATOM 1900 C CA . GLN A 1 234 ? -4.645 13.385 32.429 1.00 12.48 231 GLN A CA 1
ATOM 1901 C C . GLN A 1 234 ? -5.273 14.417 33.381 1.00 12.28 231 GLN A C 1
ATOM 1902 O O . GLN A 1 234 ? -5.060 15.628 33.195 1.00 14.56 231 GLN A O 1
ATOM 1908 N N . LYS A 1 235 ? -6.007 13.956 34.392 1.00 12.58 232 LYS A N 1
ATOM 1909 C CA . LYS A 1 235 ? -6.688 14.887 35.331 1.00 14.10 232 LYS A CA 1
ATOM 1910 C C . LYS A 1 235 ? -5.651 15.725 36.091 1.00 13.69 232 LYS A C 1
ATOM 1911 O O . LYS A 1 235 ? -5.886 16.924 36.299 1.00 15.38 232 LYS A O 1
ATOM 1917 N N . LEU A 1 236 ? -4.531 15.121 36.475 1.00 12.88 233 LEU A N 1
ATOM 1918 C CA . LEU A 1 236 ? -3.448 15.832 37.211 1.00 13.61 233 LEU A CA 1
ATOM 1919 C C . LEU A 1 236 ? -2.530 16.590 36.244 1.00 13.91 233 LEU A C 1
ATOM 1920 O O . LEU A 1 236 ? -1.652 17.322 36.725 1.00 16.21 233 LEU A O 1
ATOM 1925 N N . ASP A 1 237 ? -2.680 16.367 34.937 1.00 13.76 234 ASP A N 1
ATOM 1926 C CA . ASP A 1 237 ? -1.707 16.911 33.950 1.00 14.74 234 ASP A CA 1
ATOM 1927 C C . ASP A 1 237 ? -0.300 16.451 34.382 1.00 13.02 234 ASP A C 1
ATOM 1928 O O . ASP A 1 237 ? 0.652 17.255 34.324 1.00 14.08 234 ASP A O 1
ATOM 1933 N N . ALA A 1 238 ? -0.166 15.180 34.789 1.00 11.97 235 ALA A N 1
ATOM 1934 C CA . ALA A 1 238 ? 1.143 14.672 35.259 1.00 11.38 235 ALA A CA 1
ATOM 1935 C C . ALA A 1 238 ? 2.194 14.861 34.162 1.00 10.86 235 ALA A C 1
ATOM 1936 O O . ALA A 1 238 ? 1.889 14.615 32.971 1.00 12.10 235 ALA A O 1
ATOM 1938 N N . VAL A 1 239 ? 3.410 15.203 34.567 1.00 10.89 236 VAL A N 1
ATOM 1939 C CA . VAL A 1 239 ? 4.530 15.387 33.603 1.00 11.17 236 VAL A CA 1
ATOM 1940 C C . VAL A 1 239 ? 5.382 14.109 33.548 1.00 10.11 236 VAL A C 1
ATOM 1941 O O . VAL A 1 239 ? 6.024 13.877 32.508 1.00 10.73 236 VAL A O 1
ATOM 1945 N N . VAL A 1 240 ? 5.362 13.304 34.612 1.00 9.97 237 VAL A N 1
ATOM 1946 C CA . VAL A 1 240 ? 6.046 11.984 34.641 1.00 10.09 237 VAL A CA 1
ATOM 1947 C C . VAL A 1 240 ? 5.105 10.990 35.310 1.00 9.38 237 VAL A C 1
ATOM 1948 O O . VAL A 1 240 ? 4.528 11.344 36.345 1.00 10.05 237 VAL A O 1
ATOM 1952 N N . THR A 1 241 ? 4.992 9.794 34.734 1.00 8.96 238 THR A N 1
ATOM 1953 C CA . THR A 1 241 ? 4.288 8.664 35.377 1.00 9.12 238 THR A CA 1
ATOM 1954 C C . THR A 1 241 ? 5.329 7.555 35.542 1.00 8.85 238 THR A C 1
ATOM 1955 O O . THR A 1 241 ? 6.029 7.237 34.580 1.00 9.89 238 THR A O 1
ATOM 1959 N N . VAL A 1 242 ? 5.402 6.979 36.729 1.00 8.54 239 VAL A N 1
ATOM 1960 C CA . VAL A 1 242 ? 6.323 5.860 37.037 1.00 8.33 239 VAL A CA 1
ATOM 1961 C C . VAL A 1 242 ? 5.474 4.600 37.139 1.00 8.67 239 VAL A C 1
ATOM 1962 O O . VAL A 1 242 ? 4.508 4.576 37.933 1.00 9.42 239 VAL A O 1
ATOM 1966 N N A ILE A 1 243 ? 5.819 3.594 36.340 0.60 8.97 240 ILE A N 1
ATOM 1967 N N B ILE A 1 243 ? 5.841 3.577 36.371 0.40 8.99 240 ILE A N 1
ATOM 1968 C CA A ILE A 1 243 ? 5.068 2.316 36.318 0.60 10.03 240 ILE A CA 1
ATOM 1969 C CA B ILE A 1 243 ? 5.035 2.332 36.315 0.40 10.00 240 ILE A CA 1
ATOM 1970 C C A ILE A 1 243 ? 6.041 1.146 36.419 0.60 9.40 240 ILE A C 1
ATOM 1971 C C B ILE A 1 243 ? 5.958 1.118 36.257 0.40 9.89 240 ILE A C 1
ATOM 1972 O O A ILE A 1 243 ? 7.258 1.307 36.161 0.60 9.99 240 ILE A O 1
ATOM 1973 O O B ILE A 1 243 ? 7.054 1.204 35.664 0.40 10.09 240 ILE A O 1
ATOM 1982 N N . GLY A 1 244 ? 5.493 0.006 36.819 1.00 10.39 241 GLY A N 1
ATOM 1983 C CA . GLY A 1 244 ? 6.233 -1.258 36.804 1.00 10.94 241 GLY A CA 1
ATOM 1984 C C . GLY A 1 244 ? 5.588 -2.208 35.819 1.00 12.29 241 GLY A C 1
ATOM 1985 O O . GLY A 1 244 ? 4.376 -2.101 35.571 1.00 14.46 241 GLY A O 1
ATOM 1986 N N . THR A 1 245 ? 6.394 -3.055 35.204 1.00 11.89 242 THR A N 1
ATOM 1987 C CA . THR A 1 245 ? 5.896 -4.143 34.346 1.00 12.06 242 THR A CA 1
ATOM 1988 C C . THR A 1 245 ? 5.318 -5.255 35.237 1.00 12.91 242 THR A C 1
ATOM 1989 O O . THR A 1 245 ? 5.450 -5.197 36.475 1.00 14.39 242 THR A O 1
ATOM 1993 N N . VAL A 1 246 ? 4.708 -6.258 34.623 1.00 13.65 243 VAL A N 1
ATOM 1994 C CA . VAL A 1 246 ? 3.998 -7.322 35.387 1.00 15.64 243 VAL A CA 1
ATOM 1995 C C . VAL A 1 246 ? 4.993 -8.106 36.260 1.00 14.52 243 VAL A C 1
ATOM 1996 O O . VAL A 1 246 ? 6.146 -8.326 35.856 1.00 16.10 243 VAL A O 1
ATOM 2000 N N . ALA A 1 247 ? 4.546 -8.556 37.435 1.00 17.00 244 ALA A N 1
ATOM 2001 C CA . ALA A 1 247 ? 5.464 -9.216 38.397 1.00 18.27 244 ALA A CA 1
ATOM 2002 C C . ALA A 1 247 ? 6.040 -10.512 37.821 1.00 18.16 244 ALA A C 1
ATOM 2003 O O . ALA A 1 247 ? 7.210 -10.827 38.130 1.00 20.46 244 ALA A O 1
ATOM 2005 N N . ARG A 1 248 ? 5.243 -11.234 37.032 1.00 18.35 245 ARG A N 1
ATOM 2006 C CA . ARG A 1 248 ? 5.695 -12.503 36.408 1.00 20.61 245 ARG A CA 1
ATOM 2007 C C . ARG A 1 248 ? 5.350 -12.444 34.926 1.00 18.64 245 ARG A C 1
ATOM 2008 O O . ARG A 1 248 ? 4.263 -11.942 34.586 1.00 18.27 245 ARG A O 1
ATOM 2016 N N . THR A 1 249 ? 6.238 -12.969 34.090 1.00 18.44 246 THR A N 1
ATOM 2017 C CA . THR A 1 249 ? 6.010 -12.870 32.630 1.00 17.71 246 THR A CA 1
ATOM 2018 C C . THR A 1 249 ? 4.780 -13.667 32.194 1.00 16.86 246 THR A C 1
ATOM 2019 O O . THR A 1 249 ? 4.411 -14.668 32.853 1.00 17.95 246 THR A O 1
ATOM 2023 N N . GLY A 1 250 ? 4.152 -13.180 31.132 1.00 16.07 247 GLY A N 1
ATOM 2024 C CA . GLY A 1 250 ? 3.081 -13.930 30.462 1.00 15.75 247 GLY A CA 1
ATOM 2025 C C . GLY A 1 250 ? 3.682 -14.939 29.493 1.00 15.98 247 GLY A C 1
ATOM 2026 O O . GLY A 1 250 ? 4.931 -15.053 29.423 1.00 17.12 247 GLY A O 1
ATOM 2027 N N . LEU A 1 251 ? 2.830 -15.654 28.768 1.00 15.73 248 LEU A N 1
ATOM 2028 C CA . LEU A 1 251 ? 3.294 -16.709 27.825 1.00 15.49 248 LEU A CA 1
ATOM 2029 C C . LEU A 1 251 ? 4.201 -16.136 26.732 1.00 14.87 248 LEU A C 1
ATOM 2030 O O . LEU A 1 251 ? 4.036 -14.987 26.335 1.00 15.24 248 LEU A O 1
ATOM 2035 N N . SER A 1 252 ? 5.132 -16.953 26.256 1.00 15.49 249 SER A N 1
ATOM 2036 C CA . SER A 1 252 ? 5.941 -16.597 25.063 1.00 15.38 249 SER A CA 1
ATOM 2037 C C . SER A 1 252 ? 6.739 -15.297 25.271 1.00 16.13 249 SER A C 1
ATOM 2038 O O . SER A 1 252 ? 6.879 -14.516 24.317 1.00 17.01 249 SER A O 1
ATOM 2041 N N . GLY A 1 253 ? 7.228 -15.066 26.491 1.00 16.10 250 GLY A N 1
ATOM 2042 C CA . GLY A 1 253 ? 8.109 -13.919 26.776 1.00 16.87 250 GLY A CA 1
ATOM 2043 C C . GLY A 1 253 ? 7.377 -12.591 26.878 1.00 15.94 250 GLY A C 1
ATOM 2044 O O . GLY A 1 253 ? 8.044 -11.536 26.768 1.00 16.53 250 GLY A O 1
ATOM 2045 N N . ALA A 1 254 ? 6.071 -12.620 27.155 1.00 15.25 251 ALA A N 1
ATOM 2046 C CA . ALA A 1 254 ? 5.291 -11.363 27.260 1.00 15.65 251 ALA A CA 1
ATOM 2047 C C . ALA A 1 254 ? 5.517 -10.756 28.649 1.00 14.68 251 ALA A C 1
ATOM 2048 O O . ALA A 1 254 ? 4.630 -10.868 29.518 1.00 16.83 251 ALA A O 1
ATOM 2050 N N . LEU A 1 255 ? 6.653 -10.085 28.826 1.00 13.34 252 LEU A N 1
ATOM 2051 C CA . LEU A 1 255 ? 7.056 -9.615 30.179 1.00 13.26 252 LEU A CA 1
ATOM 2052 C C . LEU A 1 255 ? 6.582 -8.192 30.486 1.00 12.72 252 LEU A C 1
ATOM 2053 O O . LEU A 1 255 ? 6.673 -7.797 31.644 1.00 13.94 252 LEU A O 1
ATOM 2058 N N . ILE A 1 256 ? 6.067 -7.455 29.514 1.00 12.17 253 ILE A N 1
ATOM 2059 C CA . ILE A 1 256 ? 5.596 -6.074 29.833 1.00 12.63 253 ILE A CA 1
ATOM 2060 C C . ILE A 1 256 ? 4.225 -6.159 30.528 1.00 12.48 253 ILE A C 1
ATOM 2061 O O . ILE A 1 256 ? 4.038 -5.523 31.592 1.00 12.64 253 ILE A O 1
ATOM 2066 N N . GLY A 1 257 ? 3.321 -6.957 29.967 1.00 13.01 254 GLY A N 1
ATOM 2067 C CA . GLY A 1 257 ? 1.967 -7.108 30.525 1.00 14.92 254 GLY A CA 1
ATOM 2068 C C . GLY A 1 257 ? 0.977 -6.167 29.871 1.00 15.22 254 GLY A C 1
ATOM 2069 O O . GLY A 1 257 ? 1.372 -5.081 29.436 1.00 14.46 254 GLY A O 1
ATOM 2070 N N . ASN A 1 258 ? -0.306 -6.518 29.918 1.00 17.06 255 ASN A N 1
ATOM 2071 C CA . ASN A 1 258 ? -1.328 -5.693 29.228 1.00 17.96 255 ASN A CA 1
ATOM 2072 C C . ASN A 1 258 ? -1.436 -4.289 29.826 1.00 15.36 255 ASN A C 1
ATOM 2073 O O . ASN A 1 258 ? -1.585 -3.327 29.050 1.00 15.96 255 ASN A O 1
ATOM 2078 N N . THR A 1 259 ? -1.408 -4.155 31.152 1.00 14.99 256 THR A N 1
ATOM 2079 C CA . THR A 1 259 ? -1.613 -2.795 31.716 1.00 14.94 256 THR A CA 1
ATOM 2080 C C . THR A 1 259 ? -0.515 -1.864 31.207 1.00 13.65 256 THR A C 1
ATOM 2081 O O . THR A 1 259 ? -0.834 -0.779 30.696 1.00 14.58 256 THR A O 1
ATOM 2085 N N . ALA A 1 260 ? 0.739 -2.272 31.357 1.00 12.99 257 ALA A N 1
ATOM 2086 C CA . ALA A 1 260 ? 1.837 -1.382 30.931 1.00 12.87 257 ALA A CA 1
ATOM 2087 C C . ALA A 1 260 ? 1.794 -1.167 29.414 1.00 13.29 257 ALA A C 1
ATOM 2088 O O . ALA A 1 260 ? 2.096 -0.047 28.983 1.00 14.56 257 ALA A O 1
ATOM 2090 N N . GLU A 1 261 ? 1.410 -2.182 28.634 1.00 13.03 258 GLU A N 1
ATOM 2091 C CA . GLU A 1 261 ? 1.340 -1.997 27.159 1.00 15.39 258 GLU A CA 1
ATOM 2092 C C . GLU A 1 261 ? 0.351 -0.876 26.824 1.00 15.17 258 GLU A C 1
ATOM 2093 O O . GLU A 1 261 ? 0.703 0.072 26.088 1.00 16.93 258 GLU A O 1
ATOM 2099 N N . VAL A 1 262 ? -0.851 -0.960 27.382 1.00 14.35 259 VAL A N 1
ATOM 2100 C CA . VAL A 1 262 ? -1.887 0.061 27.065 1.00 15.15 259 VAL A CA 1
ATOM 2101 C C . VAL A 1 262 ? -1.463 1.428 27.611 1.00 14.69 259 VAL A C 1
ATOM 2102 O O . VAL A 1 262 ? -1.552 2.420 26.877 1.00 16.52 259 VAL A O 1
ATOM 2106 N N . VAL A 1 263 ? -1.019 1.490 28.863 1.00 13.52 260 VAL A N 1
ATOM 2107 C CA . VAL A 1 263 ? -0.650 2.797 29.474 1.00 13.85 260 VAL A CA 1
ATOM 2108 C C . VAL A 1 263 ? 0.486 3.464 28.674 1.00 12.71 260 VAL A C 1
ATOM 2109 O O . VAL A 1 263 ? 0.418 4.676 28.408 1.00 14.12 260 VAL A O 1
ATOM 2113 N N . LEU A 1 264 ? 1.512 2.709 28.301 1.00 12.61 261 LEU A N 1
ATOM 2114 C CA . LEU A 1 264 ? 2.666 3.314 27.585 1.00 12.89 261 LEU A CA 1
ATOM 2115 C C . LEU A 1 264 ? 2.256 3.891 26.230 1.00 14.15 261 LEU A C 1
ATOM 2116 O O . LEU A 1 264 ? 2.887 4.860 25.796 1.00 14.46 261 LEU A O 1
ATOM 2121 N N . ASP A 1 265 ? 1.241 3.309 25.599 1.00 13.32 262 ASP A N 1
ATOM 2122 C CA . ASP A 1 265 ? 0.756 3.769 24.272 1.00 14.68 262 ASP A CA 1
ATOM 2123 C C . ASP A 1 265 ? -0.318 4.855 24.417 1.00 15.53 262 ASP A C 1
ATOM 2124 O O . ASP A 1 265 ? -0.786 5.326 23.373 1.00 17.65 262 ASP A O 1
ATOM 2129 N N . THR A 1 266 ? -0.671 5.247 25.649 1.00 14.60 263 THR A N 1
ATOM 2130 C CA . THR A 1 266 ? -1.785 6.208 25.890 1.00 15.63 263 THR A CA 1
ATOM 2131 C C . THR A 1 266 ? -1.295 7.460 26.626 1.00 14.46 263 THR A C 1
ATOM 2132 O O . THR A 1 266 ? -1.783 8.552 26.349 1.00 15.18 263 THR A O 1
ATOM 2136 N N . LEU A 1 267 ? -0.378 7.299 27.566 1.00 12.98 264 LEU A N 1
ATOM 2137 C CA . LEU A 1 267 ? 0.049 8.456 28.386 1.00 12.31 264 LEU A CA 1
ATOM 2138 C C . LEU A 1 267 ? 0.658 9.550 27.517 1.00 12.34 264 LEU A C 1
ATOM 2139 O O . LEU A 1 267 ? 1.369 9.239 26.529 1.00 13.88 264 LEU A O 1
ATOM 2144 N N . GLU A 1 268 ? 0.424 10.790 27.935 1.00 13.07 265 GLU A N 1
ATOM 2145 C CA . GLU A 1 268 ? 1.029 11.989 27.308 1.00 14.93 265 GLU A CA 1
ATOM 2146 C C . GLU A 1 268 ? 2.186 12.481 28.184 1.00 14.11 265 GLU A C 1
ATOM 2147 O O . GLU A 1 268 ? 2.947 13.331 27.720 1.00 18.10 265 GLU A O 1
ATOM 2153 N N . SER A 1 269 ? 2.294 11.976 29.408 1.00 12.21 266 SER A N 1
ATOM 2154 C CA . SER A 1 269 ? 3.421 12.283 30.312 1.00 11.14 266 SER A CA 1
ATOM 2155 C C . SER A 1 269 ? 4.658 11.504 29.860 1.00 10.97 266 SER A C 1
ATOM 2156 O O . SER A 1 269 ? 4.526 10.525 29.126 1.00 10.82 266 SER A O 1
ATOM 2159 N N . ASP A 1 270 ? 5.822 11.948 30.309 1.00 9.74 267 ASP A N 1
ATOM 2160 C CA . ASP A 1 270 ? 6.996 11.059 30.235 1.00 9.75 267 ASP A CA 1
ATOM 2161 C C . ASP A 1 270 ? 6.646 9.796 31.036 1.00 9.43 267 ASP A C 1
ATOM 2162 O O . ASP A 1 270 ? 5.784 9.861 31.948 1.00 9.75 267 ASP A O 1
ATOM 2167 N N . VAL A 1 271 ? 7.305 8.688 30.738 1.00 8.97 268 VAL A N 1
ATOM 2168 C CA . VAL A 1 271 ? 7.036 7.430 31.473 1.00 9.23 268 VAL A CA 1
ATOM 2169 C C . VAL A 1 271 ? 8.367 6.808 31.892 1.00 8.57 268 VAL A C 1
ATOM 2170 O O . VAL A 1 271 ? 9.238 6.576 31.031 1.00 9.28 268 VAL A O 1
ATOM 2174 N N . LEU A 1 272 ? 8.509 6.557 33.189 1.00 8.42 269 LEU A N 1
ATOM 2175 C CA . LEU A 1 272 ? 9.659 5.799 33.722 1.00 8.28 269 LEU A CA 1
ATOM 2176 C C . LEU A 1 272 ? 9.183 4.365 33.925 1.00 8.16 269 LEU A C 1
ATOM 2177 O O . LEU A 1 272 ? 8.236 4.150 34.715 1.00 9.30 269 LEU A O 1
ATOM 2182 N N . VAL A 1 273 ? 9.794 3.436 33.210 1.00 8.16 270 VAL A N 1
ATOM 2183 C CA . VAL A 1 273 ? 9.385 2.010 33.224 1.00 8.95 270 VAL A CA 1
ATOM 2184 C C . VAL A 1 273 ? 10.383 1.195 34.047 1.00 9.03 270 VAL A C 1
ATOM 2185 O O . VAL A 1 273 ? 11.570 1.128 33.682 1.00 9.09 270 VAL A O 1
ATOM 2189 N N . LEU A 1 274 ? 9.886 0.620 35.137 1.00 9.32 271 LEU A N 1
ATOM 2190 C CA . LEU A 1 274 ? 10.679 -0.235 36.036 1.00 9.77 271 LEU A CA 1
ATOM 2191 C C . LEU A 1 274 ? 10.243 -1.687 35.855 1.00 10.00 271 LEU A C 1
ATOM 2192 O O . LEU A 1 274 ? 9.092 -1.924 35.477 1.00 11.93 271 LEU A O 1
ATOM 2197 N N . LYS A 1 275 ? 11.149 -2.609 36.132 1.00 10.39 272 LYS A N 1
ATOM 2198 C CA . LYS A 1 275 ? 10.841 -4.051 36.048 1.00 11.07 272 LYS A CA 1
ATOM 2199 C C . LYS A 1 275 ? 11.153 -4.711 37.378 1.00 12.62 272 LYS A C 1
ATOM 2200 O O . LYS A 1 275 ? 11.976 -4.215 38.141 1.00 13.41 272 LYS A O 1
ATOM 2206 N N . PRO A 1 276 ? 10.496 -5.851 37.681 1.00 13.18 273 PRO A N 1
ATOM 2207 C CA . PRO A 1 276 ? 10.810 -6.602 38.892 1.00 14.19 273 PRO A CA 1
ATOM 2208 C C . PRO A 1 276 ? 12.286 -7.013 38.909 1.00 14.78 273 PRO A C 1
ATOM 2209 O O . PRO A 1 276 ? 12.850 -7.293 37.868 1.00 14.52 273 PRO A O 1
ATOM 2213 N N . ASP A 1 277 ? 12.862 -7.094 40.104 1.00 16.11 274 ASP A N 1
ATOM 2214 C CA . ASP A 1 277 ? 14.292 -7.471 40.254 1.00 18.00 274 ASP A CA 1
ATOM 2215 C C . ASP A 1 277 ? 14.616 -8.801 39.554 1.00 18.94 274 ASP A C 1
ATOM 2216 O O . ASP A 1 277 ? 15.684 -8.878 38.931 1.00 19.60 274 ASP A O 1
ATOM 2221 N N A ASP A 1 278 ? 13.736 -9.804 39.673 0.60 19.38 275 ASP A N 1
ATOM 2222 N N B ASP A 1 278 ? 13.761 -9.819 39.680 0.40 19.57 275 ASP A N 1
ATOM 2223 C CA A ASP A 1 278 ? 13.967 -11.148 39.067 0.60 21.08 275 ASP A CA 1
ATOM 2224 C CA B ASP A 1 278 ? 14.093 -11.124 39.043 0.40 20.26 275 ASP A CA 1
ATOM 2225 C C A ASP A 1 278 ? 13.992 -11.052 37.533 0.60 20.24 275 ASP A C 1
ATOM 2226 C C B ASP A 1 278 ? 14.085 -10.971 37.517 0.40 19.82 275 ASP A C 1
ATOM 2227 O O A ASP A 1 278 ? 14.731 -11.831 36.897 0.60 24.56 275 ASP A O 1
ATOM 2228 O O B ASP A 1 278 ? 14.965 -11.561 36.861 0.40 20.27 275 ASP A O 1
ATOM 2237 N N . ILE A 1 279 ? 13.172 -10.165 36.973 1.00 18.12 276 ILE A N 1
ATOM 2238 C CA . ILE A 1 279 ? 13.105 -9.953 35.500 1.00 16.22 276 ILE A CA 1
ATOM 2239 C C . ILE A 1 279 ? 14.375 -9.212 35.054 1.00 16.06 276 ILE A C 1
ATOM 2240 O O . ILE A 1 279 ? 14.985 -9.609 34.051 1.00 17.01 276 ILE A O 1
ATOM 2245 N N . ILE A 1 280 ? 14.774 -8.179 35.789 1.00 15.13 277 ILE A N 1
ATOM 2246 C CA . ILE A 1 280 ? 16.039 -7.446 35.478 1.00 15.53 277 ILE A CA 1
ATOM 2247 C C . ILE A 1 280 ? 17.212 -8.433 35.461 1.00 17.33 277 ILE A C 1
ATOM 2248 O O . ILE A 1 280 ? 18.031 -8.359 34.530 1.00 17.90 277 ILE A O 1
ATOM 2253 N N . ALA A 1 281 ? 17.306 -9.310 36.464 1.00 18.91 278 ALA A N 1
ATOM 2254 C CA . ALA A 1 281 ? 18.431 -10.272 36.530 1.00 21.48 278 ALA A CA 1
ATOM 2255 C C . ALA A 1 281 ? 18.454 -11.146 35.269 1.00 19.75 278 ALA A C 1
ATOM 2256 O O . ALA A 1 281 ? 19.550 -11.362 34.718 1.00 21.49 278 ALA A O 1
ATOM 2258 N N . HIS A 1 282 ? 17.293 -11.637 34.835 1.00 19.23 279 HIS A N 1
ATOM 2259 C CA . HIS A 1 282 ? 17.229 -12.511 33.629 1.00 20.98 279 HIS A CA 1
ATOM 2260 C C . HIS A 1 282 ? 17.578 -11.681 32.380 1.00 18.13 279 HIS A C 1
ATOM 2261 O O . HIS A 1 282 ? 18.328 -12.178 31.529 1.00 18.84 279 HIS A O 1
ATOM 2268 N N . LEU A 1 283 ? 17.120 -10.434 32.304 1.00 15.37 280 LEU A N 1
ATOM 2269 C CA . LEU A 1 283 ? 17.432 -9.585 31.122 1.00 15.24 280 LEU A CA 1
ATOM 2270 C C . LEU A 1 283 ? 18.917 -9.216 31.105 1.00 15.70 280 LEU A C 1
ATOM 2271 O O . LEU A 1 283 ? 19.464 -9.080 29.999 1.00 15.40 280 LEU A O 1
ATOM 2276 N N . GLU A 1 284 ? 19.532 -9.045 32.276 1.00 16.03 281 GLU A N 1
ATOM 2277 C CA . GLU A 1 284 ? 20.990 -8.747 32.339 1.00 17.44 281 GLU A CA 1
ATOM 2278 C C . GLU A 1 284 ? 21.751 -9.938 31.741 1.00 18.96 281 GLU A C 1
ATOM 2279 O O . GLU A 1 284 ? 22.702 -9.711 30.978 1.00 20.37 281 GLU A O 1
ATOM 2285 N N . GLU A 1 285 ? 21.335 -11.167 32.073 1.00 18.58 282 GLU A N 1
ATOM 2286 C CA . GLU A 1 285 ? 21.971 -12.385 31.500 1.00 21.87 282 GLU A CA 1
ATOM 2287 C C . GLU A 1 285 ? 21.804 -12.388 29.971 1.00 20.59 282 GLU A C 1
ATOM 2288 O O . GLU A 1 285 ? 22.801 -12.669 29.268 1.00 22.74 282 GLU A O 1
ATOM 2294 N N . LEU A 1 286 ? 20.593 -12.097 29.468 1.00 19.55 283 LEU A N 1
ATOM 2295 C CA . LEU A 1 286 ? 20.359 -12.097 27.993 1.00 20.73 283 LEU A CA 1
ATOM 2296 C C . LEU A 1 286 ? 21.215 -11.013 27.320 1.00 20.02 283 LEU A C 1
ATOM 2297 O O . LEU A 1 286 ? 21.787 -11.286 26.251 1.00 22.29 283 LEU A O 1
ATOM 2302 N N . ALA A 1 287 ? 21.321 -9.837 27.937 1.00 17.96 284 ALA A N 1
ATOM 2303 C CA . ALA A 1 287 ? 22.052 -8.695 27.343 1.00 20.20 284 ALA A CA 1
ATOM 2304 C C . ALA A 1 287 ? 23.564 -8.921 27.374 1.00 22.72 284 ALA A C 1
ATOM 2305 O O . ALA A 1 287 ? 24.258 -8.301 26.538 1.00 24.64 284 ALA A O 1
ATOM 2307 N N . SER A 1 288 ? 24.038 -9.770 28.293 1.00 23.17 285 SER A N 1
ATOM 2308 C CA . SER A 1 288 ? 25.491 -10.012 28.498 1.00 27.11 285 SER A CA 1
ATOM 2309 C C . SER A 1 288 ? 25.993 -11.172 27.633 1.00 33.15 285 SER A C 1
ATOM 2310 O O . SER A 1 288 ? 27.194 -11.495 27.740 1.00 37.26 285 SER A O 1
ATOM 2313 N N . LYS A 1 289 ? 25.120 -11.769 26.815 1.00 34.14 286 LYS A N 1
ATOM 2314 C CA . LYS A 1 289 ? 25.535 -12.885 25.919 1.00 41.82 286 LYS A CA 1
ATOM 2315 C C . LYS A 1 289 ? 26.423 -12.323 24.802 1.00 45.76 286 LYS A C 1
ATOM 2316 O O . LYS A 1 289 ? 27.243 -13.046 24.230 1.00 53.42 286 LYS A O 1
#

InterPro domains:
  IPR006016 UspA [PF00582] (155-272)

Solvent-accessible surface area: 13971 Å² total

Nearest PDB structures (foldseek):
  7mq5-assembly1_A  TM=1.003E+00  e=4.826E-55  Pseudomonas aeruginosa UCBPP-PA14
  3mt0-assembly1_A  TM=9.939E-01  e=1.035E-52  Pseudomonas aeruginosa PAO1
  5cb0-assembly1_B  TM=8.029E-01  e=1.467E-19  Escherichia coli K-12
  3olq-assembly1_A-2  TM=8.081E-01  e=2.646E-19  Proteus mirabilis HI4320
  5cb0-assembly1_A  TM=8.229E-01  e=3.344E-18  Escherichia coli K-12